Protein AF-A0A554MG22-F1 (afdb_monomer_lite)

pLDD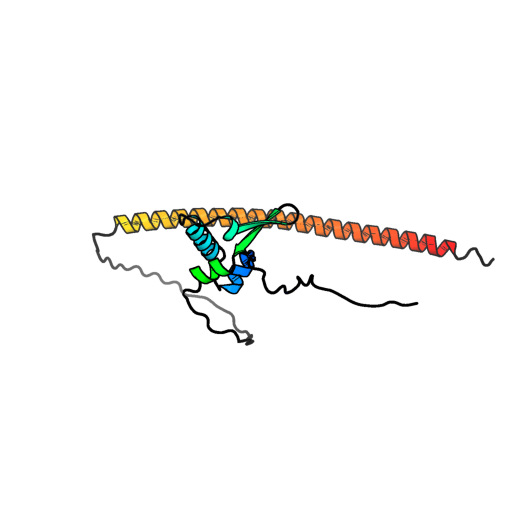T: mean 70.48, std 22.28, range [31.09, 98.06]

Foldseek 3Di:
DDDDDDDDDDPPDDPDPDPQKDFLVVLCVVLVHDSVVLVVLLVVQVPDPPDDNCQAWDWDDDPPGTTIIGGPVSSCVSRVVDDDDDDDDDDDDDDDDDDDDDDDDDDDDDDDDDDDPPPCVVVVVVVVVVVVVVVVVVVVVVVVVVVVVVVVVVVVVVVVVVVVVVVVVVVVVVVVCCVVVVVVPVPPPD

Radius of gyration: 31.67 Å; chains: 1; bounding box: 76×61×87 Å

Sequence (190 aa):
MAAKIAGSNPVAHPKIMGQTFITITEAARLTGQSDAAIMRVIKDCLQQPGVNPEEILRKEPRGNGFLYVVNKEVLLRELGGTKEEQQPAQETKEAPELKQTPSTGRSDSEESSDSKSSGQASSGQALLEAKNEMIAMLQKVVDTQGGQIEDLSGKVDQLIERDRETNILLKTLQDKLFLLSGKGENKKHA

Secondary structure (DSSP, 8-state):
----------------TT--EEEHHHHHHHH---HHHHHHHHHHHHTSTT--HHHHEEEEEETTEEEEEEEHHHHHHHHTTS-----------------------------------TTSHHHHHHHHHHHHHHHHHHHHHHHHHHHHHHHHHHHHHHHHHHHHHHHHHHHHHHHHHHHHHHHHGGGS--

Structure (mmCIF, N/CA/C/O backbone):
data_AF-A0A554MG22-F1
#
_entry.id   AF-A0A554MG22-F1
#
loop_
_atom_site.group_PDB
_atom_site.id
_atom_site.type_symbol
_atom_site.label_atom_id
_atom_site.label_alt_id
_atom_site.label_comp_id
_atom_site.label_asym_id
_atom_site.label_entity_id
_atom_site.label_seq_id
_atom_site.pdbx_PDB_ins_code
_atom_site.Cartn_x
_atom_site.Cartn_y
_atom_site.Cartn_z
_atom_site.occupancy
_atom_site.B_iso_or_equiv
_atom_site.auth_seq_id
_atom_site.auth_comp_id
_atom_site.auth_asym_id
_atom_site.auth_atom_id
_atom_site.pdbx_PDB_model_num
ATOM 1 N N . MET A 1 1 ? 17.783 -22.272 -36.591 1.00 39.28 1 MET A N 1
ATOM 2 C CA . MET A 1 1 ? 16.838 -23.157 -35.881 1.00 39.28 1 MET A CA 1
ATOM 3 C C . MET A 1 1 ? 16.030 -22.298 -34.932 1.00 39.28 1 MET A C 1
ATOM 5 O O . MET A 1 1 ? 16.609 -21.645 -34.076 1.00 39.28 1 MET A O 1
ATOM 9 N N . ALA A 1 2 ? 14.730 -22.199 -35.187 1.00 42.28 2 ALA A N 1
ATOM 10 C CA . ALA A 1 2 ? 13.800 -21.418 -34.388 1.00 42.28 2 ALA A CA 1
ATOM 11 C C . ALA A 1 2 ? 13.424 -22.190 -33.118 1.00 42.28 2 ALA A C 1
ATOM 13 O O . ALA A 1 2 ? 13.103 -23.373 -33.203 1.00 42.28 2 ALA A O 1
ATOM 14 N N . ALA A 1 3 ? 13.393 -21.509 -31.978 1.00 42.94 3 ALA A N 1
ATOM 15 C CA . ALA A 1 3 ? 12.588 -21.928 -30.841 1.00 42.94 3 ALA A CA 1
ATOM 16 C C . ALA A 1 3 ? 11.806 -20.709 -30.355 1.00 42.94 3 ALA A C 1
ATOM 18 O O . ALA A 1 3 ? 12.360 -19.659 -30.037 1.00 42.94 3 ALA A O 1
ATOM 19 N N . LYS A 1 4 ? 10.491 -20.860 -30.423 1.00 42.66 4 LYS A N 1
ATOM 20 C CA . LYS A 1 4 ? 9.459 -19.859 -30.222 1.00 42.66 4 LYS A CA 1
ATOM 21 C C . LYS A 1 4 ? 8.603 -20.356 -29.048 1.00 42.66 4 LYS A C 1
ATOM 23 O O . LYS A 1 4 ? 8.294 -21.540 -28.999 1.00 42.66 4 LYS A O 1
ATOM 28 N N . ILE A 1 5 ? 8.125 -19.394 -28.258 1.00 42.00 5 ILE A N 1
ATOM 29 C CA . ILE A 1 5 ? 6.919 -19.379 -27.403 1.00 42.00 5 ILE A CA 1
ATOM 30 C C . ILE A 1 5 ? 6.954 -20.084 -26.030 1.00 42.00 5 ILE A C 1
ATOM 32 O O . ILE A 1 5 ? 7.231 -21.269 -25.914 1.00 42.00 5 ILE A O 1
ATOM 36 N N . ALA A 1 6 ? 6.429 -19.304 -25.073 1.00 40.59 6 ALA A N 1
ATOM 37 C CA . ALA A 1 6 ? 5.559 -19.675 -23.953 1.00 40.59 6 ALA A CA 1
ATOM 38 C C . ALA A 1 6 ? 6.239 -20.347 -22.758 1.00 40.59 6 ALA A C 1
ATOM 40 O O . ALA A 1 6 ? 7.027 -21.263 -22.887 1.00 40.59 6 ALA A O 1
ATOM 41 N N . GLY A 1 7 ? 5.948 -19.953 -21.532 1.00 34.88 7 GLY A N 1
ATOM 42 C CA . GLY A 1 7 ? 4.924 -19.047 -21.056 1.00 34.88 7 GLY A CA 1
ATOM 43 C C . GLY A 1 7 ? 5.043 -18.972 -19.544 1.00 34.88 7 GLY A C 1
ATOM 44 O O . GLY A 1 7 ? 5.770 -19.747 -18.924 1.00 34.88 7 GLY A O 1
ATOM 45 N N . SER A 1 8 ? 4.334 -17.997 -18.989 1.00 47.31 8 SER A N 1
ATOM 46 C CA . SER A 1 8 ? 3.978 -17.910 -17.579 1.00 47.31 8 SER A CA 1
ATOM 47 C C . SER A 1 8 ? 3.803 -19.300 -16.966 1.00 47.31 8 SER A C 1
ATOM 49 O O . SER A 1 8 ? 2.920 -20.047 -17.387 1.00 47.31 8 SER A O 1
ATOM 51 N N . ASN A 1 9 ? 4.639 -19.638 -15.985 1.00 36.03 9 ASN A N 1
ATOM 52 C CA . ASN A 1 9 ? 4.304 -20.696 -15.054 1.00 36.03 9 ASN A CA 1
ATOM 53 C C . ASN A 1 9 ? 4.164 -20.041 -13.677 1.00 36.03 9 ASN A C 1
ATOM 55 O O . ASN A 1 9 ? 5.150 -19.496 -13.167 1.00 36.03 9 ASN A O 1
ATOM 59 N N . PRO A 1 10 ? 2.955 -20.021 -13.091 1.00 45.69 10 PRO A N 1
ATOM 60 C CA . PRO A 1 10 ? 2.797 -19.632 -11.704 1.00 45.69 10 PRO A CA 1
ATOM 61 C C . PRO A 1 10 ? 3.649 -20.583 -10.868 1.00 45.69 10 PRO A C 1
ATOM 63 O O . PRO A 1 10 ? 3.733 -21.775 -11.169 1.00 45.69 10 PRO A O 1
ATOM 66 N N . VAL A 1 11 ? 4.295 -20.063 -9.826 1.00 46.75 11 VAL A N 1
ATOM 67 C CA . VAL A 1 11 ? 4.946 -20.899 -8.817 1.00 46.75 11 VAL A CA 1
ATOM 68 C C . VAL A 1 11 ? 3.842 -21.718 -8.152 1.00 46.75 11 VAL A C 1
ATOM 70 O O . VAL A 1 11 ? 3.188 -21.284 -7.207 1.00 46.75 11 VAL A O 1
ATOM 73 N N . ALA A 1 12 ? 3.578 -22.886 -8.730 1.00 40.28 12 ALA A N 1
ATOM 74 C CA . ALA A 1 12 ? 2.749 -23.920 -8.167 1.00 40.28 12 ALA A CA 1
ATOM 75 C C . ALA A 1 12 ? 3.479 -24.411 -6.922 1.00 40.28 12 ALA A C 1
ATOM 77 O O . ALA A 1 12 ? 4.455 -25.158 -7.005 1.00 40.28 12 ALA A O 1
ATOM 78 N N . HIS A 1 13 ? 3.030 -23.956 -5.756 1.00 43.69 13 HIS A N 1
ATOM 79 C CA . HIS A 1 13 ? 3.384 -24.634 -4.525 1.00 43.69 13 HIS A CA 1
ATOM 80 C C . HIS A 1 13 ? 2.793 -26.052 -4.587 1.00 43.69 13 HIS A C 1
ATOM 82 O O . HIS A 1 13 ? 1.622 -26.214 -4.949 1.00 43.69 13 HIS A O 1
ATOM 88 N N . PRO A 1 14 ? 3.593 -27.090 -4.298 1.00 40.34 14 PRO A N 1
ATOM 89 C CA . PRO A 1 14 ? 3.124 -28.462 -4.332 1.00 40.34 14 PRO A CA 1
ATOM 90 C C . PRO A 1 14 ? 1.976 -28.629 -3.335 1.00 40.34 14 PRO A C 1
ATOM 92 O O . PRO A 1 14 ? 2.087 -28.274 -2.162 1.00 40.34 14 PRO A O 1
ATOM 95 N N . LYS A 1 15 ? 0.867 -29.190 -3.824 1.00 45.81 15 LYS A N 1
ATOM 96 C CA . LYS A 1 15 ? -0.278 -29.643 -3.033 1.00 45.81 15 LYS A CA 1
ATOM 97 C C . LYS A 1 15 ? 0.167 -30.834 -2.178 1.00 45.81 15 LYS A C 1
ATOM 99 O O . LYS A 1 15 ? -0.048 -31.984 -2.544 1.00 45.81 15 LYS A O 1
ATOM 104 N N . ILE A 1 16 ? 0.842 -30.553 -1.066 1.00 43.72 16 ILE A N 1
ATOM 105 C CA . ILE A 1 16 ? 1.195 -31.545 -0.052 1.00 43.72 16 ILE A CA 1
ATOM 106 C C . ILE A 1 16 ? -0.020 -31.679 0.865 1.00 43.72 16 ILE A C 1
ATOM 108 O O . ILE A 1 16 ? -0.385 -30.752 1.588 1.00 43.72 16 ILE A O 1
ATOM 112 N N . MET A 1 17 ? -0.668 -32.838 0.796 1.00 45.66 17 MET A N 1
ATOM 113 C CA . MET A 1 17 ? -1.588 -33.321 1.823 1.00 45.66 17 MET A CA 1
AT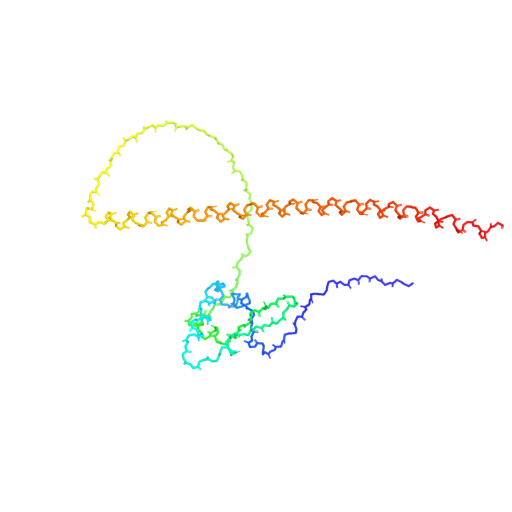OM 114 C C . MET A 1 17 ? -0.851 -33.272 3.172 1.00 45.66 17 MET A C 1
ATOM 116 O O . MET A 1 17 ? 0.020 -34.103 3.410 1.00 45.66 17 MET A O 1
ATOM 120 N N . GLY A 1 18 ? -1.134 -32.263 4.004 1.00 47.66 18 GLY A N 1
ATOM 121 C CA . GLY A 1 18 ? -0.525 -32.117 5.333 1.00 47.66 18 GLY A CA 1
ATOM 122 C C . GLY A 1 18 ? 0.136 -30.774 5.656 1.00 47.66 18 GLY A C 1
ATOM 123 O O . GLY A 1 18 ? 0.907 -30.721 6.608 1.00 47.66 18 GLY A O 1
ATOM 124 N N . GLN A 1 19 ? -0.127 -29.677 4.931 1.00 55.62 19 GLN A N 1
ATOM 125 C CA . GLN A 1 19 ? 0.231 -28.354 5.466 1.00 55.62 19 GLN A CA 1
ATOM 126 C C . GLN A 1 19 ? -0.702 -27.999 6.632 1.00 55.62 19 GLN A C 1
ATOM 128 O O . GLN A 1 19 ? -1.747 -27.374 6.463 1.00 55.62 19 GLN A O 1
ATOM 133 N N . THR A 1 20 ? -0.320 -28.459 7.824 1.00 70.69 20 THR A N 1
ATOM 134 C CA . THR A 1 20 ? -0.959 -28.141 9.104 1.00 70.69 20 THR A CA 1
ATOM 135 C C . THR A 1 20 ? -0.895 -26.642 9.392 1.00 70.69 20 THR A C 1
ATOM 137 O O . THR A 1 20 ? -1.765 -26.131 10.082 1.00 70.69 20 THR A O 1
ATOM 140 N N . PHE A 1 21 ? 0.070 -25.915 8.817 1.00 78.75 21 PHE A N 1
ATOM 141 C CA . PHE A 1 21 ? 0.227 -24.471 8.979 1.00 78.75 21 PHE A CA 1
ATOM 142 C C . PHE A 1 21 ? -0.133 -23.711 7.699 1.00 78.75 21 PHE A C 1
ATOM 144 O O . PHE A 1 21 ? 0.340 -24.046 6.617 1.00 78.75 21 PHE A O 1
ATOM 151 N N . ILE A 1 22 ? -0.955 -22.675 7.848 1.00 84.12 22 ILE A N 1
ATOM 152 C CA . ILE A 1 22 ? -1.455 -21.790 6.790 1.00 84.12 22 ILE A CA 1
ATOM 153 C C . ILE A 1 22 ? -1.165 -20.335 7.152 1.00 84.12 22 ILE A C 1
ATOM 155 O O . ILE A 1 22 ? -1.089 -19.982 8.325 1.00 84.12 22 ILE A O 1
ATOM 159 N N . THR A 1 23 ? -1.011 -19.454 6.172 1.00 86.19 23 THR A N 1
ATOM 160 C CA . THR A 1 23 ? -0.832 -18.019 6.459 1.00 86.19 23 THR A CA 1
ATOM 161 C C . THR A 1 23 ? -2.102 -17.405 7.058 1.00 86.19 23 THR A C 1
ATOM 163 O O . THR A 1 23 ? -3.200 -17.919 6.848 1.00 86.19 23 THR A O 1
ATOM 166 N N . ILE A 1 24 ? -1.991 -16.267 7.757 1.00 83.62 24 ILE A N 1
ATOM 167 C CA . ILE A 1 24 ? -3.173 -15.544 8.281 1.00 83.62 24 ILE A CA 1
ATOM 168 C C . ILE A 1 24 ? -4.161 -15.211 7.149 1.00 83.62 24 ILE A C 1
ATOM 170 O O . ILE A 1 24 ? -5.366 -15.383 7.301 1.00 83.62 24 ILE A O 1
ATOM 174 N N . THR A 1 25 ? -3.655 -14.811 5.982 1.00 80.62 25 THR A N 1
ATOM 175 C CA . THR A 1 25 ? -4.486 -14.501 4.811 1.00 80.62 25 THR A CA 1
ATOM 176 C C . THR A 1 25 ? -5.192 -15.740 4.252 1.00 80.62 25 THR A C 1
ATOM 178 O O . THR A 1 25 ? -6.341 -15.667 3.818 1.00 80.62 25 THR A O 1
ATOM 181 N N . GLU A 1 26 ? -4.536 -16.900 4.259 1.00 81.75 26 GLU A N 1
ATOM 182 C CA . GLU A 1 26 ? -5.179 -18.164 3.882 1.00 81.75 26 GLU A CA 1
ATOM 183 C C . GLU A 1 26 ? -6.201 -18.608 4.930 1.00 81.75 26 GLU A C 1
ATOM 185 O O . GLU A 1 26 ? -7.275 -19.075 4.562 1.00 81.75 26 GLU A O 1
ATOM 190 N N . ALA A 1 27 ? -5.924 -18.397 6.217 1.00 82.44 27 ALA A N 1
ATOM 191 C CA . ALA A 1 27 ? -6.881 -18.626 7.294 1.00 82.44 27 ALA A CA 1
ATOM 192 C C . ALA A 1 27 ? -8.136 -17.757 7.137 1.00 82.44 27 ALA A C 1
ATOM 194 O O . ALA A 1 27 ? -9.244 -18.265 7.305 1.00 82.44 27 ALA A O 1
ATOM 195 N N . ALA A 1 28 ? -7.987 -16.490 6.744 1.00 82.69 28 ALA A N 1
ATOM 196 C CA . ALA A 1 28 ? -9.102 -15.579 6.471 1.00 82.69 28 ALA A CA 1
ATOM 197 C C . ALA A 1 28 ? -9.981 -16.095 5.336 1.00 82.69 28 ALA A C 1
ATOM 199 O O . ALA A 1 28 ? -11.201 -16.175 5.466 1.00 82.69 28 ALA A O 1
ATOM 200 N N . ARG A 1 29 ? -9.356 -16.562 4.252 1.00 82.62 29 ARG A N 1
ATOM 201 C CA . ARG A 1 29 ? -10.077 -17.172 3.127 1.00 82.62 29 ARG A CA 1
ATOM 202 C C . ARG A 1 29 ? -10.766 -18.482 3.498 1.00 82.62 29 ARG A C 1
ATOM 204 O O . ARG A 1 29 ? -11.840 -18.754 2.979 1.00 82.62 29 ARG A O 1
ATOM 211 N N . LEU A 1 30 ? -10.155 -19.293 4.361 1.00 81.75 30 LEU A N 1
ATOM 212 C CA . LEU A 1 30 ? -10.699 -20.593 4.762 1.00 81.75 30 LEU A CA 1
ATOM 213 C C . LEU A 1 30 ? -11.842 -20.480 5.771 1.00 81.75 30 LEU A C 1
ATOM 215 O O . LEU A 1 30 ? -12.754 -21.296 5.741 1.00 81.75 30 LEU A O 1
ATOM 219 N N . THR A 1 31 ? -11.786 -19.494 6.661 1.00 79.44 31 THR A N 1
ATOM 220 C CA . THR A 1 31 ? -12.770 -19.318 7.742 1.00 79.44 31 THR A CA 1
ATOM 221 C C . THR A 1 31 ? -13.835 -18.272 7.414 1.00 79.44 31 THR A C 1
ATOM 223 O O . THR A 1 31 ? -14.818 -18.156 8.139 1.00 79.44 31 THR A O 1
ATOM 226 N N . GLY A 1 32 ? -13.643 -17.481 6.351 1.00 80.81 32 GLY A N 1
ATOM 227 C CA . GLY A 1 32 ? -14.499 -16.337 6.021 1.00 80.81 32 GLY A CA 1
ATOM 228 C C . GLY A 1 32 ? -14.408 -15.190 7.035 1.00 80.81 32 GLY A C 1
ATOM 229 O O . GLY A 1 32 ? -15.210 -14.261 6.987 1.00 80.81 32 GLY A O 1
ATOM 230 N N . GLN A 1 33 ? -13.455 -15.256 7.966 1.00 83.94 33 GLN A N 1
ATOM 231 C CA . GLN A 1 33 ? -13.257 -14.268 9.020 1.00 83.94 33 GLN A CA 1
ATOM 232 C C . GLN A 1 33 ? -12.235 -13.214 8.600 1.00 83.94 33 GLN A C 1
ATOM 234 O O . GLN A 1 33 ? -11.366 -13.457 7.765 1.00 83.94 33 GLN A O 1
ATOM 239 N N . SER A 1 34 ? -12.320 -12.032 9.212 1.00 84.12 34 SER A N 1
ATOM 240 C CA . SER A 1 34 ? -11.310 -10.993 9.014 1.00 84.12 34 SER A CA 1
ATOM 241 C C . SER A 1 34 ? -9.982 -11.378 9.671 1.00 84.12 34 SER A C 1
ATOM 243 O O . SER A 1 34 ? -9.951 -12.061 10.698 1.00 84.12 34 SER A O 1
ATOM 245 N N . ASP A 1 35 ? -8.875 -10.863 9.134 1.00 83.50 35 ASP A N 1
ATOM 246 C CA . ASP A 1 35 ? -7.532 -11.051 9.699 1.00 83.50 35 ASP A CA 1
ATOM 247 C C . ASP A 1 35 ? -7.478 -10.669 11.191 1.00 83.50 35 ASP A C 1
ATOM 249 O O . ASP A 1 35 ? -6.821 -11.332 11.992 1.00 83.50 35 ASP A O 1
ATOM 253 N N . ALA A 1 36 ? -8.222 -9.632 11.592 1.00 83.69 36 ALA A N 1
ATOM 254 C CA . ALA A 1 36 ? -8.327 -9.198 12.983 1.00 83.69 36 ALA A CA 1
ATOM 255 C C . ALA A 1 36 ? -9.041 -10.226 13.876 1.00 83.69 36 ALA A C 1
ATOM 257 O O . ALA A 1 36 ? -8.606 -10.457 15.006 1.00 83.69 36 ALA A O 1
ATOM 258 N N . ALA A 1 37 ? -10.112 -10.856 13.381 1.00 82.75 37 ALA A N 1
ATOM 259 C CA . ALA A 1 37 ? -10.830 -11.904 14.104 1.00 82.75 37 ALA A CA 1
ATOM 260 C C . ALA A 1 37 ? -9.956 -13.152 14.284 1.00 82.75 37 ALA A C 1
ATOM 262 O O . ALA A 1 37 ? -9.884 -13.700 15.381 1.00 82.75 37 ALA A O 1
ATOM 263 N N . ILE A 1 38 ? -9.200 -13.534 13.254 1.00 84.44 38 ILE A N 1
ATOM 264 C CA . ILE A 1 38 ? -8.236 -14.639 13.339 1.00 84.44 38 ILE A CA 1
ATOM 265 C C . ILE A 1 38 ? -7.124 -14.319 14.334 1.00 84.44 38 ILE A C 1
ATOM 267 O O . ILE A 1 38 ? -6.807 -15.137 15.193 1.00 84.44 38 ILE A O 1
ATOM 271 N N . MET A 1 39 ? -6.565 -13.109 14.282 1.00 83.81 39 MET A N 1
ATOM 272 C CA . MET A 1 39 ? -5.544 -12.666 15.234 1.00 83.81 39 MET A CA 1
ATOM 273 C C . MET A 1 39 ? -6.052 -12.633 16.675 1.00 83.81 39 MET A C 1
ATOM 275 O O . MET A 1 39 ? -5.276 -12.879 17.598 1.00 83.81 39 MET A O 1
ATOM 279 N N . ARG A 1 40 ? -7.337 -12.330 16.882 1.00 84.19 40 ARG A N 1
ATOM 280 C CA . ARG A 1 40 ? -7.972 -12.396 18.199 1.00 84.19 40 ARG A CA 1
ATOM 281 C C . ARG A 1 40 ? -8.040 -13.834 18.700 1.00 84.19 40 ARG A C 1
ATOM 283 O O . ARG A 1 40 ? -7.544 -14.090 19.787 1.00 84.19 40 ARG A O 1
ATOM 290 N N . VAL A 1 41 ? -8.531 -14.761 17.880 1.00 83.50 41 VAL A N 1
ATOM 291 C CA . VAL A 1 41 ? -8.578 -16.188 18.233 1.00 83.50 41 VAL A CA 1
ATOM 292 C C . VAL A 1 41 ? -7.184 -16.725 18.543 1.00 83.50 41 VAL A C 1
ATOM 294 O O . VAL A 1 41 ? -6.988 -17.350 19.574 1.00 83.50 41 VAL A O 1
ATOM 297 N N . ILE A 1 42 ? -6.181 -16.399 17.726 1.00 83.81 42 ILE A N 1
ATOM 298 C CA . ILE A 1 42 ? -4.792 -16.808 17.980 1.00 83.81 42 ILE A CA 1
ATOM 299 C C . ILE A 1 42 ? -4.295 -16.274 19.328 1.00 83.81 42 ILE A C 1
ATOM 301 O O . ILE A 1 42 ? -3.662 -17.009 20.082 1.00 83.81 42 ILE A O 1
ATOM 305 N N . LYS A 1 43 ? -4.573 -15.005 19.653 1.00 84.25 43 LYS A N 1
ATOM 306 C CA . LYS A 1 43 ? -4.202 -14.421 20.950 1.00 84.25 43 LYS A CA 1
ATOM 307 C C . LYS A 1 43 ? -4.913 -15.108 22.111 1.00 84.25 43 LYS A C 1
ATOM 309 O O . LYS A 1 43 ? -4.266 -15.349 23.125 1.00 84.25 43 LYS A O 1
ATOM 314 N N . ASP A 1 44 ? -6.192 -15.425 21.953 1.00 82.81 44 ASP A N 1
ATOM 315 C CA . ASP A 1 44 ? -6.991 -16.094 22.977 1.00 82.81 44 ASP A CA 1
ATOM 316 C C . ASP A 1 44 ? -6.469 -17.525 23.212 1.00 82.81 44 ASP A C 1
ATOM 318 O O . ASP A 1 44 ? -6.282 -17.926 24.359 1.00 82.81 44 ASP A O 1
ATOM 322 N N . CYS A 1 45 ? -6.096 -18.258 22.154 1.00 78.81 45 CYS A N 1
ATOM 323 C CA . CYS A 1 45 ? -5.458 -19.577 22.256 1.00 78.81 45 CYS A CA 1
ATOM 324 C C . CYS A 1 45 ? -4.090 -19.528 22.947 1.00 78.81 45 CYS A C 1
ATOM 326 O O . CYS A 1 45 ? -3.769 -20.406 23.742 1.00 78.81 45 CYS A O 1
ATOM 328 N N . LEU A 1 46 ? -3.282 -18.500 22.672 1.00 80.25 46 LEU A N 1
ATOM 329 C CA . LEU A 1 46 ? -1.969 -18.320 23.303 1.00 80.25 46 LEU A CA 1
ATOM 330 C C . LEU A 1 46 ? -2.057 -17.972 24.797 1.00 80.25 46 LEU A C 1
ATOM 332 O O . LEU A 1 46 ? -1.075 -18.133 25.517 1.00 80.25 46 LEU A O 1
ATOM 336 N N . GLN A 1 47 ? -3.204 -17.473 25.264 1.00 79.94 47 GLN A N 1
ATOM 337 C CA . GLN A 1 47 ? -3.441 -17.159 26.675 1.00 79.94 47 GLN A CA 1
ATOM 338 C C . GLN A 1 47 ? -3.955 -18.362 27.478 1.00 79.94 47 GLN A C 1
ATOM 340 O O . GLN A 1 47 ? -4.011 -18.288 28.707 1.00 79.94 47 GLN A O 1
ATOM 345 N N . GLN A 1 48 ? -4.316 -19.470 26.821 1.00 75.81 48 GLN A N 1
ATOM 346 C CA . GLN A 1 48 ? -4.782 -20.669 27.512 1.00 75.81 48 GLN A CA 1
ATOM 347 C C . GLN A 1 48 ? -3.608 -21.397 28.198 1.00 75.81 48 GLN A C 1
ATOM 349 O O . GLN A 1 48 ? -2.599 -21.703 27.554 1.00 75.81 48 GLN A O 1
ATOM 354 N N . PRO A 1 49 ? -3.709 -21.704 29.506 1.00 57.62 49 PRO A N 1
ATOM 355 C CA . PRO A 1 49 ? -2.651 -22.402 30.225 1.00 57.62 49 PRO A CA 1
ATOM 356 C C . PRO A 1 49 ? -2.522 -23.843 29.714 1.00 57.62 49 PRO A C 1
ATOM 358 O O . PRO A 1 49 ? -3.460 -24.629 29.810 1.00 57.62 49 PRO A O 1
ATOM 361 N N . GLY A 1 50 ? -1.342 -24.188 29.190 1.00 64.38 50 GLY A N 1
ATOM 362 C CA . GLY A 1 50 ? -1.018 -25.535 28.704 1.00 64.38 50 GLY A CA 1
ATOM 363 C C . GLY A 1 50 ? -0.908 -25.680 27.185 1.00 64.38 50 GLY A C 1
ATOM 364 O O . GLY A 1 50 ? -0.665 -26.792 26.724 1.00 64.38 50 GLY A O 1
ATOM 365 N N . VAL A 1 51 ? -1.049 -24.596 26.411 1.00 68.50 51 VAL A N 1
ATOM 366 C CA . VAL A 1 51 ? -0.881 -24.642 24.951 1.00 68.50 51 VAL A CA 1
ATOM 367 C C . VAL A 1 51 ? 0.497 -24.125 24.539 1.00 68.50 51 VAL A C 1
ATOM 369 O O . VAL A 1 51 ? 0.900 -23.022 24.912 1.00 68.50 51 VAL A O 1
ATOM 372 N N . ASN A 1 52 ? 1.231 -24.920 23.757 1.00 72.19 52 ASN A N 1
ATOM 373 C CA . ASN A 1 52 ? 2.540 -24.523 23.250 1.00 72.19 52 ASN A CA 1
ATOM 374 C C . ASN A 1 52 ? 2.378 -23.485 22.125 1.00 72.19 52 ASN A C 1
ATOM 376 O O . ASN A 1 52 ? 1.688 -23.747 21.136 1.00 72.19 52 ASN A O 1
ATOM 380 N N . PRO A 1 53 ? 3.046 -22.321 22.208 1.00 68.81 53 PRO A N 1
ATOM 381 C CA . PRO A 1 53 ? 2.897 -21.258 21.217 1.00 68.81 53 PRO A CA 1
ATOM 382 C C . PRO A 1 53 ? 3.365 -21.681 19.818 1.00 68.81 53 PRO A C 1
ATOM 384 O O . PRO A 1 53 ? 2.810 -21.221 18.823 1.00 68.81 53 PRO A O 1
ATOM 387 N N . GLU A 1 54 ? 4.338 -22.591 19.738 1.00 67.25 54 GLU A N 1
ATOM 388 C CA . GLU A 1 54 ? 4.895 -23.110 18.481 1.00 67.25 54 GLU A CA 1
ATOM 389 C C . GLU A 1 54 ? 3.948 -24.072 17.746 1.00 67.25 54 GLU A C 1
ATOM 391 O O . GLU A 1 54 ? 4.067 -24.246 16.534 1.00 67.25 54 GLU A O 1
ATOM 396 N N . GLU A 1 55 ? 2.981 -24.663 18.455 1.00 68.56 55 GLU A N 1
ATOM 397 C CA . GLU A 1 55 ? 1.955 -25.531 17.866 1.00 68.56 55 GLU A CA 1
ATOM 398 C C . GLU A 1 55 ? 0.810 -24.728 17.238 1.00 68.56 55 GLU A C 1
ATOM 400 O O . GLU A 1 55 ? 0.116 -25.239 16.357 1.00 68.56 55 GLU A O 1
ATOM 405 N N . ILE A 1 56 ? 0.629 -23.470 17.663 1.00 72.12 56 ILE A N 1
ATOM 406 C CA . ILE A 1 56 ? -0.410 -22.563 17.160 1.00 72.12 56 ILE A CA 1
ATOM 407 C C . ILE A 1 56 ? 0.152 -21.626 16.094 1.00 72.12 56 ILE A C 1
ATOM 409 O O . ILE A 1 56 ? -0.467 -21.457 15.045 1.00 72.12 56 ILE A O 1
ATOM 413 N N . LEU A 1 57 ? 1.294 -20.988 16.361 1.00 79.38 57 LEU A N 1
ATOM 414 C CA . LEU A 1 57 ? 1.820 -19.881 15.570 1.00 79.38 57 LEU A CA 1
ATOM 415 C C . LEU A 1 57 ? 3.321 -20.050 15.337 1.00 79.38 57 LEU A C 1
ATOM 417 O O . LEU A 1 57 ? 4.127 -20.004 16.264 1.00 79.38 57 LEU A O 1
ATOM 421 N N . ARG A 1 58 ? 3.712 -20.140 14.068 1.00 81.44 58 ARG A N 1
ATOM 422 C CA . ARG A 1 58 ? 5.110 -20.205 13.653 1.00 81.44 58 ARG A CA 1
ATOM 423 C C . ARG A 1 58 ? 5.489 -18.960 12.858 1.00 81.44 58 ARG A C 1
ATOM 425 O O . ARG A 1 58 ? 4.720 -18.444 12.049 1.00 81.44 58 ARG A O 1
ATOM 432 N N . LYS A 1 59 ? 6.701 -18.466 13.107 1.00 81.12 59 LYS A N 1
ATOM 433 C CA . LYS A 1 59 ? 7.324 -17.393 12.326 1.00 81.12 59 LYS A CA 1
ATOM 434 C C . LYS A 1 59 ? 8.218 -18.029 11.270 1.00 81.12 59 LYS A C 1
ATOM 436 O O . LYS A 1 59 ? 9.214 -18.660 11.615 1.00 81.12 59 LYS A O 1
ATOM 441 N N . GLU A 1 60 ? 7.871 -17.866 10.003 1.00 77.25 60 GLU A N 1
ATOM 442 C CA . GLU A 1 60 ? 8.687 -18.339 8.887 1.00 77.25 60 GLU A CA 1
ATOM 443 C C . GLU A 1 60 ? 9.462 -17.178 8.254 1.00 77.25 60 GLU A C 1
ATOM 445 O O . GLU A 1 60 ? 8.868 -16.143 7.946 1.00 77.25 60 GLU A O 1
ATOM 450 N N . PRO A 1 61 ? 10.786 -17.300 8.052 1.00 72.25 61 PRO A N 1
ATOM 451 C CA . PRO A 1 61 ? 11.550 -16.285 7.341 1.00 72.25 61 PRO A CA 1
ATOM 452 C C . PRO A 1 61 ? 11.185 -16.308 5.850 1.00 72.25 61 PRO A C 1
ATOM 454 O O . PRO A 1 61 ? 11.248 -17.348 5.195 1.00 72.25 61 PRO A O 1
ATOM 457 N N . ARG A 1 62 ? 10.833 -15.149 5.290 1.00 74.94 62 ARG A N 1
ATOM 458 C CA . ARG A 1 62 ? 10.563 -14.972 3.858 1.00 74.94 62 ARG A CA 1
ATOM 459 C C . ARG A 1 62 ? 11.303 -13.735 3.357 1.00 74.94 62 ARG A C 1
ATOM 461 O O . ARG A 1 62 ? 10.859 -12.605 3.555 1.00 74.94 62 ARG A O 1
ATOM 468 N N . GLY A 1 63 ? 12.441 -13.950 2.696 1.00 73.81 63 GLY A N 1
ATOM 469 C CA . GLY A 1 63 ? 13.303 -12.863 2.218 1.00 73.81 63 GLY A CA 1
ATOM 470 C C . GLY A 1 63 ? 13.822 -11.997 3.373 1.00 73.81 63 GLY A C 1
ATOM 471 O O . GLY A 1 63 ? 14.366 -12.529 4.333 1.00 73.81 63 GLY A O 1
ATOM 472 N N . ASN A 1 64 ? 13.614 -10.678 3.294 1.00 72.25 64 ASN A N 1
ATOM 473 C CA . ASN A 1 64 ? 13.998 -9.709 4.336 1.00 72.25 64 ASN A CA 1
ATOM 474 C C . ASN A 1 64 ? 12.987 -9.589 5.500 1.00 72.25 64 ASN A C 1
ATOM 476 O O . ASN A 1 64 ? 13.122 -8.688 6.326 1.00 72.25 64 ASN A O 1
ATOM 480 N N . GLY A 1 65 ? 11.961 -10.443 5.568 1.00 72.19 65 GLY A N 1
ATOM 481 C CA . GLY A 1 65 ? 10.908 -10.360 6.583 1.00 72.19 65 GLY A CA 1
ATOM 482 C C . GLY A 1 65 ? 10.509 -11.709 7.174 1.00 72.19 65 GLY A C 1
ATOM 483 O O . GLY A 1 65 ? 11.049 -12.758 6.822 1.00 72.19 65 GLY A O 1
ATOM 484 N N . PHE A 1 66 ? 9.523 -11.671 8.069 1.00 77.81 66 PHE A N 1
ATOM 485 C CA . PHE A 1 66 ? 8.905 -12.854 8.664 1.00 77.81 66 PHE A CA 1
ATOM 486 C C . PHE A 1 66 ? 7.433 -12.925 8.265 1.00 77.81 66 PHE A C 1
ATOM 488 O O . PHE A 1 66 ? 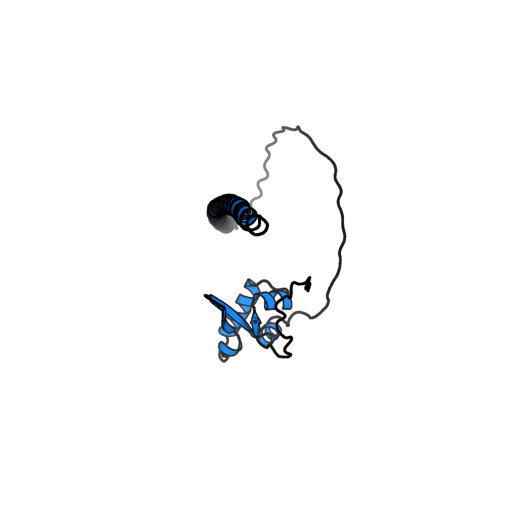6.745 -11.905 8.219 1.00 77.81 66 PHE A O 1
ATOM 495 N N . LEU A 1 67 ? 6.951 -14.134 8.009 1.00 78.94 67 LEU A N 1
ATOM 496 C CA . LEU A 1 67 ? 5.554 -14.447 7.775 1.00 78.94 67 LEU A CA 1
ATOM 497 C C . LEU A 1 67 ? 5.020 -15.248 8.959 1.00 78.94 67 LEU A C 1
ATOM 499 O O . LEU A 1 67 ? 5.670 -16.174 9.442 1.00 78.94 67 LEU A O 1
ATOM 503 N N . TYR A 1 68 ? 3.833 -14.884 9.425 1.00 81.94 68 TYR A N 1
ATOM 504 C CA . TYR A 1 68 ? 3.138 -15.626 10.466 1.00 81.94 68 TYR A CA 1
ATOM 505 C C . TYR A 1 68 ? 2.293 -16.720 9.819 1.00 81.94 68 TYR A C 1
ATOM 507 O O . TYR A 1 68 ? 1.400 -16.427 9.016 1.00 81.94 68 TYR A O 1
ATOM 515 N N . VAL A 1 69 ? 2.585 -17.968 10.171 1.00 83.50 69 VAL A N 1
ATOM 516 C CA . VAL A 1 69 ? 1.809 -19.141 9.767 1.00 83.50 69 VAL A CA 1
ATOM 517 C C . VAL A 1 69 ? 1.161 -19.760 11.000 1.00 83.50 69 VAL A C 1
ATOM 519 O O . VAL A 1 69 ? 1.746 -19.790 12.081 1.00 83.50 69 VAL A O 1
ATOM 522 N N . VAL A 1 70 ? -0.074 -20.207 10.849 1.00 84.94 70 VAL A N 1
ATOM 523 C CA . VAL A 1 70 ? -0.976 -20.589 11.930 1.00 84.94 70 VAL A CA 1
ATOM 524 C C . VAL A 1 70 ? -1.479 -21.995 11.681 1.00 84.94 70 VAL A C 1
ATOM 526 O O . VAL A 1 70 ? -1.769 -22.356 10.541 1.00 84.94 70 VAL A O 1
ATOM 529 N N . ASN A 1 71 ? -1.608 -22.785 12.738 1.00 83.88 71 ASN A N 1
ATOM 530 C CA . ASN A 1 71 ? -2.133 -24.131 12.629 1.00 83.88 71 ASN A CA 1
ATOM 531 C C . ASN A 1 71 ? -3.622 -24.123 12.244 1.00 83.88 71 ASN A C 1
ATOM 533 O O . ASN A 1 71 ? -4.483 -23.622 12.973 1.00 83.88 71 ASN A O 1
ATOM 537 N N . LYS A 1 72 ? -3.918 -24.713 11.087 1.00 80.12 72 LYS A N 1
ATOM 538 C CA . LYS A 1 72 ? -5.251 -24.842 10.507 1.00 80.12 72 LYS A CA 1
ATOM 539 C C . LYS A 1 72 ? -6.209 -25.598 11.428 1.00 80.12 72 LYS A C 1
ATOM 541 O O . LYS A 1 72 ? -7.376 -25.233 11.498 1.00 80.12 72 LYS A O 1
ATOM 546 N N . GLU A 1 73 ? -5.749 -26.633 12.124 1.00 76.88 73 GLU A N 1
ATOM 547 C CA . GLU A 1 73 ? -6.611 -27.468 12.971 1.00 76.88 73 GLU A CA 1
ATOM 548 C C . GLU A 1 73 ? -7.069 -26.725 14.224 1.00 76.88 73 GLU A C 1
ATOM 550 O O . GLU A 1 73 ? -8.230 -26.832 14.614 1.00 76.88 73 GLU A O 1
ATOM 555 N N . VAL A 1 74 ? -6.178 -25.930 14.821 1.00 76.75 74 VAL A N 1
ATOM 556 C CA . VAL A 1 74 ? -6.503 -25.084 15.978 1.00 76.75 74 VAL A CA 1
ATOM 557 C C . VAL A 1 74 ? -7.496 -24.003 15.565 1.00 76.75 74 VAL A C 1
ATOM 559 O O . VAL A 1 74 ? -8.523 -23.829 16.213 1.00 76.75 74 VAL A O 1
ATOM 562 N N . LEU A 1 75 ? -7.246 -23.337 14.434 1.00 78.25 75 LEU A N 1
ATOM 563 C CA . LEU A 1 75 ? -8.161 -22.325 13.912 1.00 78.25 75 LEU A CA 1
ATOM 564 C C . LEU A 1 75 ? -9.541 -22.900 13.605 1.00 78.25 75 LEU A C 1
ATOM 566 O O . LEU A 1 75 ? -10.537 -22.308 13.995 1.00 78.25 75 LEU A O 1
ATOM 570 N N . LEU A 1 76 ? -9.618 -24.053 12.939 1.00 75.56 76 LEU A N 1
ATOM 571 C CA . LEU A 1 76 ? -10.897 -24.693 12.634 1.00 75.56 76 LEU A CA 1
ATOM 572 C C . LEU A 1 76 ? -11.596 -25.237 13.882 1.00 75.56 76 LEU A C 1
ATOM 574 O O . LEU A 1 76 ? -12.816 -25.278 13.901 1.00 75.56 76 LEU A O 1
ATOM 578 N N . ARG A 1 77 ? -10.877 -25.623 14.938 1.00 77.25 77 ARG A N 1
ATOM 579 C CA . ARG A 1 77 ? -11.499 -26.029 16.206 1.00 77.25 77 ARG A CA 1
ATOM 580 C C . ARG A 1 77 ? -12.159 -24.851 16.921 1.00 77.25 77 ARG A C 1
ATOM 582 O O . ARG A 1 77 ? -13.270 -24.988 17.418 1.00 77.25 77 ARG A O 1
ATOM 589 N N . GLU A 1 78 ? -11.483 -23.710 16.946 1.00 73.50 78 GLU A N 1
ATOM 590 C CA . GLU A 1 78 ? -11.927 -22.519 17.678 1.00 73.50 78 GLU A CA 1
ATOM 591 C C . GLU A 1 78 ? -12.938 -21.681 16.877 1.00 73.50 78 GLU A C 1
ATOM 593 O O . GLU A 1 78 ? -13.856 -21.096 17.444 1.00 73.50 78 GLU A O 1
ATOM 598 N N . LEU A 1 79 ? -12.816 -21.653 15.544 1.00 67.44 79 LEU A N 1
ATOM 599 C CA . LEU A 1 79 ? -13.721 -20.923 14.640 1.00 67.44 79 LEU A CA 1
ATOM 600 C C . LEU A 1 79 ? -14.812 -21.811 14.021 1.00 67.44 79 LEU A C 1
ATOM 602 O O . LEU A 1 79 ? -15.876 -21.317 13.652 1.00 67.44 79 LEU A O 1
ATOM 606 N N . GLY A 1 80 ? -14.583 -23.121 13.909 1.00 55.62 80 GLY A N 1
ATOM 607 C CA . GLY A 1 80 ? -15.516 -24.093 13.319 1.00 55.62 80 GLY A CA 1
ATOM 608 C C . GLY A 1 80 ? -16.666 -24.511 14.235 1.00 55.62 80 GLY A C 1
ATOM 609 O O . GLY A 1 80 ? -17.475 -25.351 13.849 1.00 55.62 80 GLY A O 1
ATOM 610 N N . GLY A 1 81 ? -16.822 -23.870 15.399 1.00 48.72 81 GLY A N 1
ATOM 611 C CA . GLY A 1 81 ? -18.085 -23.876 16.148 1.00 48.72 81 GLY A CA 1
ATOM 612 C C . GLY A 1 81 ? -19.261 -23.260 15.372 1.00 48.72 81 GLY A C 1
ATOM 613 O O . GLY A 1 81 ? -20.412 -23.388 15.787 1.00 48.72 81 GLY A O 1
ATOM 614 N N . THR A 1 82 ? -19.006 -22.636 14.219 1.00 43.06 82 THR A N 1
ATOM 615 C CA . THR A 1 82 ? -20.035 -22.141 13.302 1.00 43.06 82 THR A CA 1
ATOM 616 C C . THR A 1 82 ? -19.797 -22.628 11.874 1.00 43.06 82 THR A C 1
ATOM 618 O O . THR A 1 82 ? -19.141 -21.966 11.080 1.00 43.06 82 THR A O 1
ATOM 621 N N . LYS A 1 83 ? -20.413 -23.780 11.588 1.00 42.91 83 LYS A N 1
ATOM 622 C CA . LYS A 1 83 ? -20.998 -24.210 10.306 1.00 42.91 83 LYS A CA 1
ATOM 623 C C . LYS A 1 83 ? -20.080 -24.222 9.079 1.00 42.91 83 LYS A C 1
ATOM 625 O O . LYS A 1 83 ? -19.919 -23.235 8.368 1.00 42.91 83 LYS A O 1
ATOM 630 N N . GLU A 1 84 ? -19.652 -25.434 8.739 1.00 45.50 84 GLU A N 1
ATOM 631 C CA . GLU A 1 84 ? -19.662 -25.878 7.348 1.00 45.50 84 GLU A CA 1
ATOM 632 C C . GLU A 1 84 ? -21.080 -25.695 6.776 1.00 45.50 84 GLU A C 1
ATOM 634 O O . GLU A 1 84 ? -22.024 -26.258 7.318 1.00 45.50 84 GLU A O 1
ATOM 639 N N . GLU A 1 85 ? -21.238 -24.878 5.732 1.00 43.62 85 GLU A N 1
ATOM 640 C CA . GLU A 1 85 ? -21.986 -25.233 4.518 1.00 43.62 85 GLU A CA 1
ATOM 641 C C . GLU A 1 85 ? -21.918 -24.117 3.453 1.00 43.62 85 GLU A C 1
ATOM 643 O O . GLU A 1 85 ? -22.383 -23.000 3.650 1.00 43.62 85 GLU A O 1
ATOM 648 N N . GLN A 1 86 ? -21.396 -24.528 2.292 1.00 36.69 86 GLN A N 1
ATOM 649 C CA . GLN A 1 86 ? -21.808 -24.152 0.932 1.00 36.69 86 GLN A CA 1
ATOM 650 C C . GLN A 1 86 ? -21.209 -22.893 0.252 1.00 36.69 86 GLN A C 1
ATOM 652 O O . GLN A 1 86 ? -21.454 -21.739 0.584 1.00 36.69 86 GLN A O 1
ATOM 657 N N . GLN A 1 87 ? -20.434 -23.204 -0.797 1.00 37.56 87 GLN A N 1
ATOM 658 C CA . GLN A 1 87 ? -20.065 -22.394 -1.971 1.00 37.56 87 GLN A CA 1
ATOM 659 C C . GLN A 1 87 ? -21.307 -22.102 -2.877 1.00 37.56 87 GLN A C 1
ATOM 661 O O . GLN A 1 87 ? -22.404 -22.526 -2.528 1.00 37.56 87 GLN A O 1
ATOM 666 N N . PRO A 1 88 ? -21.154 -21.669 -4.153 1.00 56.62 88 PRO A N 1
ATOM 667 C CA . PRO A 1 88 ? -20.862 -20.339 -4.709 1.00 56.62 88 PRO A CA 1
ATOM 668 C C . PRO A 1 88 ? -21.996 -19.868 -5.682 1.00 56.62 88 PRO A C 1
ATOM 670 O O . PRO A 1 88 ? -23.030 -20.518 -5.775 1.00 56.62 88 PRO A O 1
ATOM 673 N N . ALA A 1 89 ? -21.750 -18.809 -6.477 1.00 34.94 89 ALA A N 1
ATOM 674 C CA . ALA A 1 89 ? -22.615 -18.144 -7.489 1.00 34.94 89 ALA A CA 1
ATOM 675 C C . ALA A 1 89 ? -23.323 -16.881 -6.941 1.00 34.94 89 ALA A C 1
ATOM 677 O O . ALA A 1 89 ? -23.823 -16.888 -5.829 1.00 34.94 89 ALA A O 1
ATOM 678 N N . GLN A 1 90 ? -23.372 -15.734 -7.625 1.00 36.84 90 GLN A N 1
ATOM 679 C CA . GLN A 1 90 ? -23.628 -15.547 -9.050 1.00 36.84 90 GLN A CA 1
ATOM 680 C C . GLN A 1 90 ? -22.896 -14.335 -9.650 1.00 36.84 90 GLN A C 1
ATOM 682 O O . GLN A 1 90 ? -22.789 -13.259 -9.071 1.00 36.84 90 GLN A O 1
ATOM 687 N N . GLU A 1 91 ? -22.449 -14.560 -10.878 1.00 40.81 91 GLU A N 1
ATOM 688 C CA . GLU A 1 91 ? -22.193 -13.591 -11.930 1.00 40.81 91 GLU A CA 1
ATOM 689 C C . GLU A 1 91 ? -23.542 -12.994 -12.373 1.00 40.81 91 GLU A C 1
ATOM 691 O O . GLU A 1 91 ? -24.417 -13.739 -12.813 1.00 40.81 91 GLU A O 1
ATOM 696 N N . THR A 1 92 ? -23.758 -11.679 -12.289 1.00 33.84 92 THR A N 1
ATOM 697 C CA . THR A 1 92 ? -24.745 -11.015 -13.157 1.00 33.84 92 THR A CA 1
ATOM 698 C C . THR A 1 92 ? -24.334 -9.573 -13.423 1.00 33.84 92 THR A C 1
ATOM 700 O O . THR A 1 92 ? -24.120 -8.768 -12.521 1.00 33.84 92 THR A O 1
ATOM 703 N N . LYS A 1 93 ? -24.175 -9.310 -14.718 1.00 43.28 93 LYS A N 1
ATOM 704 C CA . LYS A 1 93 ? -24.043 -8.014 -15.376 1.00 43.28 93 LYS A CA 1
ATOM 705 C C . LYS A 1 93 ? -25.221 -7.117 -15.007 1.00 43.28 93 LYS A C 1
ATOM 707 O O . LYS A 1 93 ? -26.334 -7.615 -15.026 1.00 43.28 93 LYS A O 1
ATOM 712 N N . GLU A 1 94 ? -24.987 -5.815 -14.855 1.00 35.41 94 GLU A N 1
ATOM 713 C CA . GLU A 1 94 ? -25.910 -4.784 -15.350 1.00 35.41 94 GLU A CA 1
ATOM 714 C C . GLU A 1 94 ? -25.255 -3.391 -15.305 1.00 35.41 94 GLU A C 1
ATOM 716 O O . GLU A 1 94 ? -24.972 -2.823 -14.256 1.00 35.41 94 GLU A O 1
ATOM 721 N N . ALA A 1 95 ? -24.995 -2.854 -16.494 1.00 39.16 95 ALA A N 1
ATOM 722 C CA . ALA A 1 95 ? -25.169 -1.443 -16.834 1.00 39.16 95 ALA A CA 1
ATOM 723 C C . ALA A 1 95 ? -26.305 -1.443 -17.883 1.00 39.16 95 ALA A C 1
ATOM 725 O O . ALA A 1 95 ? -26.357 -2.426 -18.637 1.00 39.16 95 ALA A O 1
ATOM 726 N N . PRO A 1 96 ? -27.200 -0.433 -17.985 1.00 47.41 96 PRO A N 1
ATOM 727 C CA . PRO A 1 96 ? -26.796 0.960 -18.220 1.00 47.41 96 PRO A CA 1
ATOM 728 C C . PRO A 1 96 ? -27.696 2.077 -17.617 1.00 47.41 96 PRO A C 1
ATOM 730 O O . PRO A 1 96 ? -28.910 1.965 -17.542 1.00 47.41 96 PRO A O 1
ATOM 733 N N . GLU A 1 97 ? -27.036 3.184 -17.255 1.00 36.41 97 GLU A N 1
ATOM 734 C CA . GLU A 1 97 ? -27.244 4.566 -17.747 1.00 36.41 97 GLU A CA 1
ATOM 735 C C . GLU A 1 97 ? -28.608 5.310 -17.647 1.00 36.41 97 GLU A C 1
ATOM 737 O O . GLU A 1 97 ? -29.675 4.765 -17.904 1.00 36.41 97 GLU A O 1
ATOM 742 N N . LEU A 1 98 ? -28.476 6.646 -17.466 1.00 38.56 98 LEU A N 1
ATOM 743 C CA . LEU A 1 98 ? -29.428 7.773 -17.665 1.00 38.56 98 LEU A CA 1
ATOM 744 C C . LEU A 1 98 ? -30.229 8.178 -16.400 1.00 38.56 98 LEU A C 1
ATOM 746 O O . LEU A 1 98 ? -30.866 7.346 -15.780 1.00 38.56 98 LEU A O 1
ATOM 750 N N . LYS A 1 99 ? -30.305 9.438 -15.937 1.00 38.34 99 LYS A N 1
ATOM 751 C CA . LYS A 1 99 ? -30.075 10.766 -16.538 1.00 38.34 99 LYS A CA 1
ATOM 752 C C . LYS A 1 99 ? -29.913 11.850 -15.448 1.00 38.34 99 LYS A C 1
ATOM 754 O O . LYS A 1 99 ? -30.270 11.669 -14.292 1.00 38.34 99 LYS A O 1
ATOM 759 N N . GLN A 1 100 ? -29.377 12.979 -15.899 1.00 37.59 100 GLN A N 1
ATOM 760 C CA . GLN A 1 100 ? -29.031 14.236 -15.230 1.00 37.59 100 GLN A CA 1
ATOM 761 C C . GLN A 1 100 ? -30.220 15.101 -14.728 1.00 37.59 100 GLN A C 1
ATOM 763 O O . GLN A 1 100 ? -31.252 15.135 -15.390 1.00 37.59 100 GLN A O 1
ATOM 768 N N . THR A 1 101 ? -29.936 15.864 -13.645 1.00 35.19 101 THR A N 1
ATOM 769 C CA . THR A 1 101 ? -30.272 17.295 -13.333 1.00 35.19 101 THR A CA 1
ATOM 770 C C . THR A 1 101 ? -31.747 17.739 -13.142 1.00 35.19 101 THR A C 1
ATOM 772 O O . THR A 1 101 ? -32.651 17.000 -13.512 1.00 35.19 1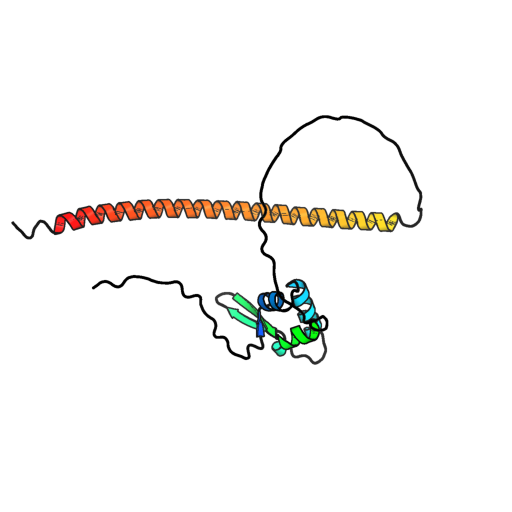01 THR A O 1
ATOM 775 N N . PRO A 1 102 ? -32.063 18.984 -12.677 1.00 45.47 102 PRO A N 1
ATOM 776 C CA . PRO A 1 102 ? -31.413 19.912 -11.716 1.00 45.47 102 PRO A CA 1
ATOM 777 C C . PRO A 1 102 ? -32.386 20.623 -10.713 1.00 45.47 102 PRO A C 1
ATOM 779 O O . PRO A 1 102 ? -33.582 20.726 -10.938 1.00 45.47 102 PRO A O 1
ATOM 782 N N . SER A 1 103 ? -31.803 21.298 -9.708 1.00 38.00 103 SER A N 1
ATOM 783 C CA . SER A 1 103 ? -32.190 22.623 -9.149 1.00 38.00 103 SER A CA 1
ATOM 784 C C . SER A 1 103 ? -33.535 22.889 -8.433 1.00 38.00 103 SER A C 1
ATOM 786 O O . SER A 1 103 ? -34.616 22.619 -8.943 1.00 38.00 103 SER A O 1
ATOM 788 N N . THR A 1 104 ? -33.397 23.730 -7.393 1.00 32.84 104 THR A N 1
ATOM 789 C CA . THR A 1 104 ? -34.342 24.743 -6.858 1.00 32.84 104 THR A CA 1
ATOM 790 C C . THR A 1 104 ? -35.138 24.330 -5.619 1.00 32.84 104 THR A C 1
ATOM 792 O O . THR A 1 104 ? -35.915 23.388 -5.664 1.00 32.84 104 THR A O 1
ATOM 795 N N . GLY A 1 105 ? -35.012 25.102 -4.529 1.00 31.09 105 GLY A N 1
ATOM 796 C CA . GLY A 1 105 ? -35.992 25.055 -3.438 1.00 31.09 105 GLY A CA 1
ATOM 797 C C . GLY A 1 105 ? -35.479 25.462 -2.063 1.00 31.09 105 GLY A C 1
ATOM 798 O O . GLY A 1 105 ? -35.270 24.622 -1.202 1.00 31.09 105 GLY A O 1
ATOM 799 N N . ARG A 1 106 ? -35.303 26.765 -1.867 1.00 39.91 106 ARG A N 1
ATOM 800 C CA . ARG A 1 106 ? -35.172 27.446 -0.574 1.00 39.91 106 ARG A CA 1
ATOM 801 C C . ARG A 1 106 ? -36.502 27.308 0.187 1.00 39.91 106 ARG A C 1
ATOM 803 O O . ARG A 1 106 ? -37.524 27.636 -0.405 1.00 39.91 106 ARG A O 1
ATOM 810 N N . SER A 1 107 ? -36.494 26.892 1.453 1.00 38.78 107 SER A N 1
ATOM 811 C CA . SER A 1 107 ? -37.542 27.275 2.410 1.00 38.78 107 SER A CA 1
ATOM 812 C C . SER A 1 107 ? -37.088 27.010 3.843 1.00 38.78 107 SER A C 1
ATOM 814 O O . SER A 1 107 ? -36.816 25.872 4.219 1.00 38.78 107 SER A O 1
ATOM 816 N N . ASP A 1 108 ? -36.998 28.096 4.604 1.00 38.12 108 ASP A N 1
ATOM 817 C CA . ASP A 1 108 ? -36.899 28.123 6.056 1.00 38.12 108 ASP A CA 1
ATOM 818 C C . ASP A 1 108 ? -38.147 27.490 6.686 1.00 38.12 108 ASP A C 1
ATOM 820 O O . ASP A 1 108 ? -39.260 27.718 6.209 1.00 38.12 108 ASP A O 1
ATOM 824 N N . SER A 1 109 ? -37.960 26.733 7.768 1.00 42.28 109 SER A N 1
ATOM 825 C CA . SER A 1 109 ? -38.960 26.567 8.826 1.00 42.28 109 SER A CA 1
ATOM 826 C C . SER A 1 109 ? -38.281 25.982 10.062 1.00 42.28 109 SER A C 1
ATOM 828 O O . SER A 1 109 ? -37.942 24.800 10.120 1.00 42.28 109 SER A O 1
ATOM 830 N N . GLU A 1 110 ? -38.064 26.849 11.045 1.00 43.09 110 GLU A N 1
ATOM 831 C CA . GLU A 1 110 ? -37.934 26.477 12.447 1.00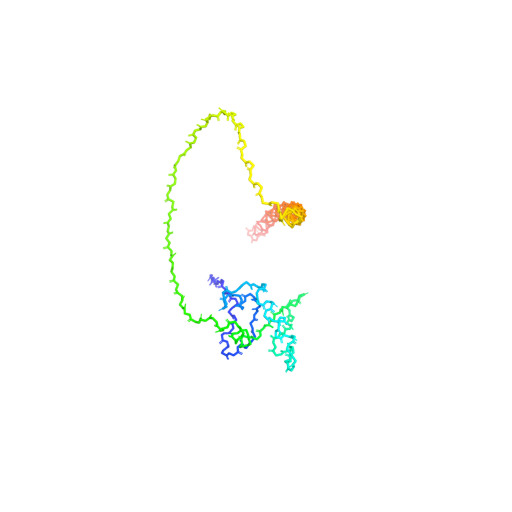 43.09 110 GLU A CA 1
ATOM 832 C C . GLU A 1 110 ? -39.262 25.858 12.908 1.00 43.09 110 GLU A C 1
ATOM 834 O O . GLU A 1 110 ? -40.309 26.440 12.643 1.00 43.09 110 GLU A O 1
ATOM 839 N N . GLU A 1 111 ? -39.241 24.724 13.611 1.00 34.84 111 GLU A N 1
ATOM 840 C CA . GLU A 1 111 ? -39.929 24.631 14.902 1.00 34.84 111 GLU A CA 1
ATOM 841 C C . GLU A 1 111 ? -39.538 23.377 15.691 1.00 34.84 111 GLU A C 1
ATOM 843 O O . GLU A 1 111 ? -39.334 22.275 15.184 1.00 34.84 111 GLU A O 1
ATOM 848 N N . SER A 1 112 ? -39.440 23.633 16.985 1.00 44.34 112 SER A N 1
ATOM 849 C CA . SER A 1 112 ? -39.189 22.773 18.126 1.00 44.34 112 SER A CA 1
ATOM 850 C C . SER A 1 112 ? -40.033 21.500 18.212 1.00 44.34 112 SER A C 1
ATOM 852 O O . SER A 1 112 ? -41.244 21.529 18.016 1.00 44.34 112 SER A O 1
ATOM 854 N N . SER A 1 113 ? -39.448 20.446 18.782 1.00 43.47 113 SER A N 1
ATOM 855 C CA . SER A 1 113 ? -40.109 19.779 19.909 1.00 43.47 113 SER A CA 1
ATOM 856 C C . SER A 1 113 ? -39.084 19.248 20.909 1.00 43.47 113 SER A C 1
ATOM 858 O O . SER A 1 113 ? -38.273 18.367 20.638 1.00 43.47 113 SER A O 1
ATOM 860 N N . ASP A 1 114 ? -39.133 19.881 22.075 1.00 43.56 114 ASP A N 1
ATOM 861 C CA . ASP A 1 114 ? -38.520 19.499 23.334 1.00 43.56 114 ASP A CA 1
ATOM 862 C C . ASP A 1 114 ? -39.280 18.289 23.903 1.00 43.56 114 ASP A C 1
ATOM 864 O O . ASP A 1 114 ? -40.488 18.353 24.141 1.00 43.56 114 ASP A O 1
ATOM 868 N N . SER A 1 115 ? -38.580 17.180 24.132 1.00 42.81 115 SER A N 1
ATOM 869 C CA . SER A 1 115 ? -39.069 16.104 24.990 1.00 42.81 115 SER A CA 1
ATOM 870 C C . SER A 1 115 ? -37.954 15.642 25.922 1.00 42.81 115 SER A C 1
ATOM 872 O O . SER A 1 115 ? -37.128 14.791 25.589 1.00 42.81 115 SER A O 1
ATOM 874 N N . LYS A 1 116 ? -37.969 16.235 27.119 1.00 45.69 116 LYS A N 1
ATOM 875 C CA . LYS A 1 116 ? -37.309 15.798 28.353 1.00 45.69 116 LYS A CA 1
ATOM 876 C C . LYS A 1 116 ? -37.313 14.271 28.535 1.00 45.69 116 LYS A C 1
ATOM 878 O O . LYS A 1 116 ? -38.341 13.687 28.867 1.00 45.69 116 LYS A O 1
ATOM 883 N N . SER A 1 117 ? -36.123 13.673 28.535 1.00 42.06 117 SER A N 1
ATOM 884 C CA . SER A 1 117 ? -35.775 12.562 29.433 1.00 42.06 117 SER A CA 1
ATOM 885 C C . SER A 1 117 ? -34.548 12.966 30.265 1.00 42.06 117 SER A C 1
ATOM 887 O O . SER A 1 117 ? -33.381 12.721 29.958 1.00 42.06 117 SER A O 1
ATOM 889 N N . SER A 1 118 ? -34.836 13.702 31.339 1.00 49.16 118 SER A N 1
ATOM 890 C CA . SER A 1 118 ? -33.865 14.104 32.355 1.00 49.16 118 SER A CA 1
ATOM 891 C C . SER A 1 118 ? -33.423 12.861 33.135 1.00 49.16 118 SER A C 1
ATOM 893 O O . SER A 1 118 ? -34.130 12.381 34.015 1.00 49.16 118 SER A O 1
ATOM 895 N N . GLY A 1 119 ? -32.282 12.297 32.735 1.00 45.47 119 GLY A N 1
ATOM 896 C CA . GLY A 1 119 ? -31.656 11.138 33.381 1.00 45.47 119 GLY A CA 1
ATOM 897 C C . GLY A 1 119 ? -30.451 10.556 32.629 1.00 45.47 119 GLY A C 1
ATOM 898 O O . GLY A 1 119 ? -29.624 9.895 33.245 1.00 45.47 119 GLY A O 1
ATOM 899 N N . GLN A 1 120 ? -30.302 10.839 31.326 1.00 49.84 120 GLN A N 1
ATOM 900 C CA . GLN A 1 120 ? -29.270 10.221 30.469 1.00 49.84 120 GLN A CA 1
ATOM 901 C C . GLN A 1 120 ? -28.347 11.230 29.748 1.00 49.84 120 GLN A C 1
ATOM 903 O O . GLN A 1 120 ? -27.518 10.848 28.923 1.00 49.84 120 GLN A O 1
ATOM 908 N N . ALA A 1 121 ? -28.461 12.524 30.063 1.00 52.69 121 ALA A N 1
ATOM 909 C CA . ALA A 1 121 ? -27.734 13.593 29.370 1.00 52.69 121 ALA A CA 1
ATOM 910 C C . ALA A 1 121 ? -26.208 13.544 29.587 1.00 52.69 121 ALA A C 1
ATOM 912 O O . ALA A 1 121 ? -25.454 13.805 28.656 1.00 52.69 121 ALA A O 1
ATOM 913 N N . SER A 1 122 ? -25.733 13.133 30.769 1.00 56.31 122 SER A N 1
ATOM 914 C CA . SER A 1 122 ? -24.290 13.079 31.061 1.00 56.31 122 SER A CA 1
ATOM 915 C C . SER A 1 122 ? -23.565 11.940 30.333 1.00 56.31 122 SER A C 1
ATOM 917 O O . SER A 1 122 ? -22.428 12.106 29.903 1.00 56.31 122 SER A O 1
ATOM 919 N N . SER A 1 123 ? -24.227 10.793 30.140 1.00 63.94 123 SER A N 1
ATOM 920 C CA . SER A 1 123 ? -23.649 9.644 29.427 1.00 63.94 123 SER A CA 1
ATOM 921 C C . SER A 1 123 ? -23.666 9.837 27.907 1.00 63.94 123 SER A C 1
ATOM 923 O O . SER A 1 123 ? -22.698 9.483 27.235 1.00 63.94 123 SER A O 1
ATOM 925 N N . GLY A 1 124 ? -24.727 10.444 27.361 1.00 81.38 124 GLY A N 1
ATOM 926 C CA . GLY A 1 124 ? -24.808 10.767 25.934 1.00 81.38 124 GLY A CA 1
ATOM 927 C C . GLY A 1 124 ? -23.775 11.810 25.501 1.00 81.38 124 GLY A C 1
ATOM 928 O O . GLY A 1 124 ? -23.196 11.684 24.425 1.00 81.38 124 GLY A O 1
ATOM 929 N N . GLN A 1 125 ? -23.493 12.794 26.357 1.00 84.25 125 GLN A N 1
ATOM 930 C CA . GLN A 1 125 ? -22.523 13.851 26.077 1.00 84.25 125 GLN A CA 1
ATOM 931 C C . GLN A 1 125 ? -21.077 13.326 26.071 1.00 84.25 125 GLN A C 1
ATOM 933 O O . GLN A 1 125 ? -20.352 13.578 25.113 1.00 84.25 125 GLN A O 1
ATOM 938 N N . ALA A 1 126 ? -20.702 12.481 27.038 1.00 84.56 126 ALA A N 1
ATOM 939 C CA . ALA A 1 126 ? -19.402 11.800 27.038 1.00 84.56 126 ALA A CA 1
ATOM 940 C C . ALA A 1 126 ? -19.224 10.861 25.825 1.00 84.56 126 ALA A C 1
ATOM 942 O O . ALA A 1 126 ? -18.140 10.762 25.252 1.00 84.56 126 ALA A O 1
ATOM 943 N N . LEU A 1 127 ? -20.296 10.187 25.390 1.00 90.31 127 LEU A N 1
ATOM 944 C CA . LEU A 1 127 ? -20.269 9.359 24.181 1.00 90.31 127 LEU A CA 1
ATOM 945 C C . LEU A 1 127 ? -20.088 10.199 22.906 1.00 90.31 127 LEU A C 1
ATOM 947 O O . LEU A 1 127 ? -19.414 9.760 21.975 1.00 90.31 127 LEU A O 1
ATOM 951 N N . LEU A 1 128 ? -20.694 11.386 22.843 1.00 92.12 128 LEU A N 1
ATOM 952 C CA . LEU A 1 128 ? -20.518 12.321 21.730 1.00 92.12 128 LEU A CA 1
ATOM 953 C C . LEU A 1 128 ? -19.092 12.875 21.685 1.00 92.12 128 LEU A C 1
ATOM 955 O O . LEU A 1 128 ? -18.500 12.913 20.610 1.00 92.12 128 LEU A O 1
ATOM 959 N N . GLU A 1 129 ? -18.517 13.229 22.833 1.00 93.44 129 GLU A N 1
ATOM 960 C CA . GLU A 1 129 ? -17.118 13.660 22.939 1.00 93.44 129 GLU A CA 1
ATOM 961 C C . GLU A 1 129 ? -16.159 12.560 22.468 1.00 93.44 129 GLU A C 1
ATOM 963 O O . GLU A 1 129 ? -15.355 12.801 21.569 1.00 93.44 129 GLU A O 1
ATOM 968 N N . ALA A 1 130 ? -16.325 11.321 22.945 1.00 93.38 130 ALA A N 1
ATOM 969 C CA . ALA A 1 130 ? -15.508 10.187 22.506 1.00 93.38 130 ALA A CA 1
ATOM 970 C C . ALA A 1 130 ? -15.634 9.907 20.995 1.00 93.38 130 ALA A C 1
ATOM 972 O O . ALA A 1 130 ? -14.655 9.570 20.326 1.00 93.38 130 ALA A O 1
ATOM 973 N N . LYS A 1 131 ? -16.838 10.060 20.426 1.00 95.12 131 LYS A N 1
ATOM 974 C CA . LYS A 1 131 ? -17.050 9.944 18.976 1.00 95.12 131 LYS A CA 1
ATOM 975 C C . LYS A 1 131 ? -16.361 11.070 18.211 1.00 95.12 131 LYS A C 1
ATOM 977 O O . LYS A 1 131 ? -15.743 10.795 17.189 1.00 95.12 131 LYS A O 1
ATOM 982 N N . ASN A 1 132 ? -16.431 12.304 18.698 1.00 95.00 132 ASN A N 1
ATOM 983 C CA . ASN A 1 132 ? -15.768 13.446 18.072 1.00 95.00 132 ASN A CA 1
ATOM 984 C C . ASN A 1 132 ? -14.242 13.307 18.118 1.00 95.00 132 ASN A C 1
ATOM 986 O O . ASN A 1 132 ? -13.576 13.568 17.118 1.00 95.00 132 ASN A O 1
ATOM 990 N N . GLU A 1 133 ? -13.686 12.824 19.230 1.00 95.19 133 GLU A N 1
ATOM 991 C CA . GLU A 1 133 ? -12.263 12.491 19.336 1.00 95.19 133 GLU A CA 1
ATOM 992 C C . GLU A 1 133 ? -11.869 11.384 18.354 1.00 95.19 133 GLU A C 1
ATOM 994 O O . GLU A 1 133 ? -10.860 11.500 17.657 1.00 95.19 133 GLU A O 1
ATOM 999 N N . MET A 1 134 ? -12.684 10.331 18.240 1.00 95.31 134 MET A N 1
ATOM 1000 C CA . MET A 1 134 ? -12.463 9.263 17.266 1.00 95.31 134 MET A CA 1
ATOM 1001 C C . MET A 1 134 ? -12.501 9.786 15.829 1.00 95.31 134 MET A C 1
ATOM 1003 O O . MET A 1 134 ? -11.628 9.437 15.037 1.00 95.31 134 MET A O 1
ATOM 1007 N N . ILE A 1 135 ? -13.463 10.647 15.496 1.00 96.56 135 ILE A N 1
ATOM 1008 C CA . ILE A 1 135 ? -13.551 11.297 14.183 1.00 96.56 135 ILE A CA 1
ATOM 1009 C C . ILE A 1 135 ? -12.293 12.131 13.925 1.00 96.56 135 ILE A C 1
ATOM 1011 O O . ILE A 1 135 ? -11.687 11.990 12.867 1.00 96.56 135 ILE A O 1
ATOM 1015 N N . ALA A 1 136 ? -11.837 12.926 14.896 1.00 96.69 136 ALA A N 1
ATOM 1016 C CA . ALA A 1 136 ? -10.625 13.731 14.759 1.00 96.69 136 ALA A CA 1
ATOM 1017 C C . ALA A 1 136 ? -9.363 12.871 14.558 1.00 96.69 136 ALA A C 1
ATOM 1019 O O . ALA A 1 136 ? -8.490 13.215 13.756 1.00 96.69 136 ALA A O 1
ATOM 1020 N N . MET A 1 137 ? -9.261 11.733 15.252 1.00 96.44 137 MET A N 1
ATOM 1021 C CA . MET A 1 137 ? -8.174 10.772 15.048 1.00 96.44 137 MET A CA 1
ATOM 1022 C C . MET A 1 137 ? -8.231 10.137 13.658 1.00 96.44 137 MET A C 1
ATOM 1024 O O . MET A 1 137 ? -7.211 10.082 12.975 1.00 96.44 137 MET A O 1
ATOM 1028 N N . LEU A 1 138 ? -9.411 9.690 13.223 1.00 96.75 138 LEU A N 1
ATOM 1029 C CA . LEU A 1 138 ? -9.603 9.118 11.891 1.00 96.75 138 LEU A CA 1
ATOM 1030 C C . LEU A 1 138 ? -9.270 10.133 10.798 1.00 96.75 138 LEU A C 1
ATOM 1032 O O . LEU A 1 138 ? -8.609 9.781 9.827 1.00 96.75 138 LEU A O 1
ATOM 1036 N N . GLN A 1 139 ? -9.649 11.394 10.980 1.00 96.94 139 GLN A N 1
ATOM 1037 C CA . GLN A 1 139 ? -9.355 12.456 10.026 1.00 96.94 139 GLN A CA 1
ATOM 1038 C C . GLN A 1 139 ? -7.848 12.708 9.903 1.00 96.94 139 GLN A C 1
ATOM 1040 O O . GLN A 1 139 ? -7.329 12.722 8.794 1.00 96.94 139 GLN A O 1
ATOM 1045 N N . LYS A 1 140 ? -7.108 12.739 11.022 1.00 97.00 140 LYS A N 1
ATOM 1046 C CA . LYS A 1 140 ? -5.633 12.770 10.986 1.00 97.00 140 LYS A CA 1
ATOM 1047 C C . LYS A 1 140 ? -5.027 11.573 10.253 1.00 97.00 140 LYS A C 1
ATOM 1049 O O . LYS A 1 140 ? -4.046 11.729 9.529 1.00 97.00 140 LYS A O 1
ATOM 1054 N N . VAL A 1 141 ? -5.569 10.370 10.449 1.00 96.69 141 VAL A N 1
ATOM 1055 C CA . VAL A 1 141 ? -5.095 9.174 9.732 1.00 96.69 141 VAL A CA 1
ATOM 1056 C C . VAL A 1 141 ? -5.329 9.328 8.231 1.00 96.69 141 VAL A C 1
ATOM 1058 O O . VAL A 1 141 ? -4.415 9.070 7.455 1.00 96.69 141 VAL A O 1
ATOM 1061 N N . VAL A 1 142 ? -6.503 9.810 7.823 1.00 96.94 142 VAL A N 1
ATOM 1062 C CA . VAL A 1 142 ? -6.809 10.075 6.411 1.00 96.94 142 VAL A CA 1
ATOM 1063 C C . VAL A 1 142 ? -5.856 11.118 5.827 1.00 96.94 142 VAL A C 1
ATOM 1065 O O . VAL A 1 142 ? -5.283 10.872 4.770 1.00 96.94 142 VAL A O 1
ATOM 1068 N N . ASP A 1 143 ? -5.607 12.224 6.528 1.00 97.06 143 ASP A N 1
ATOM 1069 C CA . ASP A 1 143 ? -4.712 13.287 6.053 1.00 97.06 143 ASP A CA 1
ATOM 1070 C C . ASP A 1 143 ? -3.267 12.785 5.899 1.00 97.06 143 ASP A C 1
ATOM 1072 O O . ASP A 1 143 ? -2.610 13.028 4.886 1.00 97.06 143 ASP A O 1
ATOM 1076 N N . THR A 1 144 ? -2.770 12.027 6.883 1.00 96.88 144 THR A N 1
ATOM 1077 C CA . THR A 1 144 ? -1.415 11.449 6.826 1.00 96.88 144 THR A CA 1
ATOM 1078 C C . THR A 1 144 ? -1.271 10.414 5.712 1.00 96.88 144 THR A C 1
ATOM 1080 O O . THR A 1 144 ? -0.250 10.399 5.025 1.00 96.88 144 THR A O 1
ATOM 1083 N N . GLN A 1 145 ? -2.286 9.576 5.490 1.00 96.88 145 GLN A N 1
ATOM 1084 C CA . GLN A 1 145 ? -2.307 8.636 4.369 1.00 96.88 145 GLN A CA 1
ATOM 1085 C C . GLN A 1 145 ? -2.397 9.361 3.023 1.00 96.88 145 GLN A C 1
ATOM 1087 O O . GLN A 1 145 ? -1.709 8.968 2.084 1.00 96.88 145 GLN A O 1
ATOM 1092 N N . GLY A 1 146 ? -3.180 10.438 2.936 1.00 96.12 146 GLY A N 1
ATOM 1093 C CA . GLY A 1 146 ? -3.258 11.295 1.754 1.00 96.12 146 GLY A CA 1
ATOM 1094 C C . GLY A 1 146 ? -1.891 11.855 1.363 1.00 96.12 146 GLY A C 1
ATOM 1095 O O . GLY A 1 146 ? -1.468 11.680 0.222 1.00 96.12 146 GLY A O 1
ATOM 1096 N N . GLY A 1 147 ? -1.152 12.417 2.325 1.00 96.94 147 GLY A N 1
ATOM 1097 C CA . GLY A 1 147 ? 0.209 12.915 2.086 1.00 96.94 147 GLY A CA 1
ATOM 1098 C C . GLY A 1 147 ? 1.191 11.816 1.659 1.00 96.94 147 GLY A C 1
ATOM 1099 O O . GLY A 1 147 ? 1.972 12.002 0.732 1.00 96.94 147 GLY A O 1
ATOM 1100 N N . GLN A 1 148 ? 1.112 10.624 2.262 1.00 96.69 148 GLN A N 1
ATOM 1101 C CA . GLN A 1 148 ? 1.940 9.484 1.839 1.00 96.69 148 GLN A CA 1
ATOM 1102 C C . GLN A 1 148 ? 1.637 9.034 0.405 1.00 96.69 148 GLN A C 1
ATOM 1104 O O . GLN A 1 148 ? 2.555 8.648 -0.322 1.00 96.69 148 GLN A O 1
ATOM 1109 N N . ILE A 1 149 ? 0.365 9.060 -0.003 1.00 97.56 149 ILE A N 1
ATOM 1110 C CA . ILE A 1 149 ? -0.044 8.745 -1.375 1.00 97.56 149 ILE A CA 1
ATOM 1111 C C . ILE A 1 149 ? 0.520 9.787 -2.343 1.00 97.56 149 ILE A C 1
ATOM 1113 O O . ILE A 1 149 ? 1.041 9.402 -3.387 1.00 97.56 149 ILE A O 1
ATOM 1117 N N . GLU A 1 150 ? 0.470 11.072 -1.995 1.00 97.12 150 GLU A N 1
ATOM 1118 C CA . GLU A 1 150 ? 1.033 12.154 -2.811 1.00 97.12 150 GLU A CA 1
ATOM 1119 C C . GLU A 1 150 ? 2.553 12.001 -2.988 1.00 97.12 150 GLU A C 1
ATOM 1121 O O . GLU A 1 150 ? 3.048 11.986 -4.118 1.00 97.12 150 GLU A O 1
ATOM 1126 N N . ASP A 1 151 ? 3.286 11.754 -1.899 1.00 97.56 151 ASP A N 1
ATOM 1127 C CA . ASP A 1 151 ? 4.734 11.515 -1.928 1.00 97.56 151 ASP A CA 1
ATOM 1128 C C . ASP A 1 151 ? 5.110 10.296 -2.786 1.00 97.56 151 ASP A C 1
ATOM 1130 O O . ASP A 1 151 ? 6.088 10.311 -3.543 1.00 97.56 151 ASP A O 1
ATOM 1134 N N . LEU A 1 152 ? 4.352 9.202 -2.656 1.00 97.19 152 LEU A N 1
ATOM 1135 C CA . LEU A 1 152 ? 4.563 7.992 -3.449 1.00 97.19 152 LEU A CA 1
ATOM 1136 C C . LEU A 1 152 ? 4.206 8.217 -4.920 1.00 97.19 152 LEU A C 1
ATOM 1138 O O . LEU A 1 152 ? 4.946 7.747 -5.784 1.00 97.19 152 LEU A O 1
ATOM 1142 N N . SER A 1 153 ? 3.136 8.958 -5.208 1.00 95.50 153 SER A N 1
ATOM 1143 C CA . SER A 1 153 ? 2.754 9.332 -6.572 1.00 95.50 153 SER A CA 1
ATOM 1144 C C . SER A 1 153 ? 3.868 10.133 -7.243 1.00 95.50 153 SER A C 1
ATOM 1146 O O . SER A 1 153 ? 4.301 9.776 -8.336 1.00 95.50 153 SER A O 1
ATOM 1148 N N . GLY A 1 154 ? 4.438 11.124 -6.549 1.00 97.94 154 GLY A N 1
ATOM 1149 C CA . GLY A 1 154 ? 5.570 11.895 -7.067 1.00 97.94 154 GLY A CA 1
ATOM 1150 C C . GLY A 1 154 ? 6.806 11.034 -7.360 1.00 97.94 154 GLY A C 1
ATOM 1151 O O . GLY A 1 154 ? 7.485 11.232 -8.369 1.00 97.94 154 GLY A O 1
ATOM 1152 N N . LYS A 1 155 ? 7.094 10.022 -6.528 1.00 98.00 155 LYS A N 1
ATOM 1153 C CA . LYS A 1 155 ? 8.178 9.053 -6.797 1.00 98.00 155 LYS A CA 1
ATOM 1154 C C . LYS A 1 155 ? 7.895 8.178 -8.018 1.00 98.00 155 LYS A C 1
ATOM 1156 O O . LYS A 1 155 ? 8.827 7.850 -8.751 1.00 98.00 155 LYS A O 1
ATOM 1161 N N . VAL A 1 156 ? 6.641 7.783 -8.236 1.00 98.00 156 VAL A N 1
ATOM 1162 C CA . VAL A 1 156 ? 6.239 7.024 -9.429 1.00 98.00 156 VAL A CA 1
ATOM 1163 C C . VAL A 1 156 ? 6.443 7.868 -10.684 1.00 98.00 156 VAL A C 1
ATOM 1165 O O . VAL A 1 156 ? 7.056 7.379 -11.632 1.00 98.00 156 VAL A O 1
ATOM 1168 N N . ASP A 1 157 ? 6.039 9.137 -10.666 1.00 97.94 157 ASP A N 1
ATOM 1169 C CA . ASP A 1 157 ? 6.229 10.049 -11.799 1.00 97.94 157 ASP A CA 1
ATOM 1170 C C . ASP A 1 157 ? 7.716 10.221 -12.151 1.00 97.94 157 ASP A C 1
ATOM 1172 O O . ASP A 1 157 ? 8.100 10.123 -13.318 1.00 97.94 157 ASP A O 1
ATOM 1176 N N . GLN A 1 158 ? 8.586 10.367 -11.144 1.00 97.81 158 GLN A N 1
ATOM 1177 C CA . GLN A 1 158 ? 10.041 10.410 -11.348 1.00 97.81 158 GLN A CA 1
ATOM 1178 C C . GLN A 1 158 ? 10.591 9.116 -11.966 1.00 97.81 158 GLN A C 1
ATOM 1180 O O . GLN A 1 158 ? 11.464 9.157 -12.835 1.00 97.81 158 GLN A O 1
ATOM 1185 N N . LEU A 1 159 ? 10.102 7.952 -11.526 1.00 98.06 159 LEU A N 1
ATOM 1186 C CA . LEU A 1 159 ? 10.520 6.666 -12.085 1.00 98.06 159 LEU A CA 1
ATOM 1187 C C . LEU A 1 159 ? 10.060 6.492 -13.535 1.00 98.06 159 LEU A C 1
ATOM 1189 O O . LEU A 1 159 ? 10.827 5.956 -14.334 1.00 98.06 159 LEU A O 1
ATOM 1193 N N . ILE A 1 160 ? 8.856 6.958 -13.875 1.00 96.88 160 ILE A N 1
ATOM 1194 C CA . ILE A 1 160 ? 8.342 6.961 -15.250 1.00 96.88 160 ILE A CA 1
ATOM 1195 C C . ILE A 1 160 ? 9.218 7.842 -16.140 1.00 96.88 160 ILE A C 1
ATOM 1197 O O . ILE A 1 160 ? 9.584 7.423 -17.238 1.00 96.88 160 ILE A O 1
ATOM 1201 N N . GLU A 1 161 ? 9.592 9.036 -15.677 1.00 97.38 161 GLU A N 1
ATOM 1202 C CA . GLU A 1 161 ? 10.430 9.935 -16.473 1.00 97.38 161 GLU A CA 1
ATOM 1203 C C . GLU A 1 161 ? 11.831 9.350 -16.692 1.00 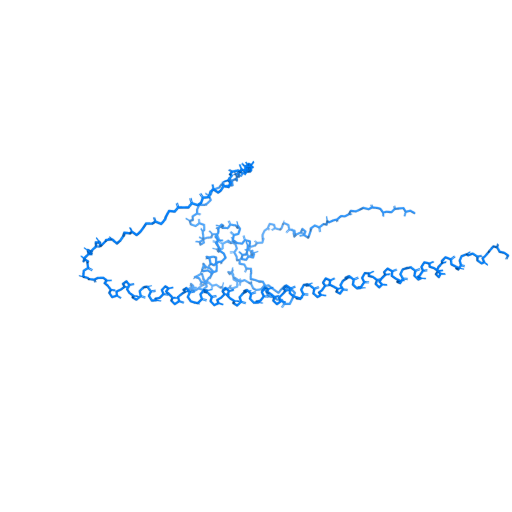97.38 161 GLU A C 1
ATOM 1205 O O . GLU A 1 161 ? 12.314 9.286 -17.821 1.00 97.38 161 GLU A O 1
ATOM 1210 N N . ARG A 1 162 ? 12.432 8.768 -15.649 1.00 97.44 162 ARG A N 1
ATOM 1211 C CA . ARG A 1 162 ? 13.715 8.060 -15.768 1.00 97.44 162 ARG A CA 1
ATOM 1212 C C . ARG A 1 162 ? 13.645 6.869 -16.733 1.00 97.44 162 ARG A C 1
ATOM 1214 O O . ARG A 1 162 ? 14.615 6.594 -17.445 1.00 97.44 162 ARG A O 1
ATOM 1221 N N . ASP A 1 163 ? 12.531 6.139 -16.758 1.00 96.00 163 ASP A N 1
ATOM 1222 C CA . ASP A 1 163 ? 12.321 5.039 -17.708 1.00 96.00 163 ASP A CA 1
ATOM 1223 C C . ASP A 1 163 ? 12.236 5.557 -19.152 1.00 96.00 163 ASP A C 1
ATOM 1225 O O . ASP A 1 163 ? 12.904 5.028 -20.044 1.00 96.00 163 ASP A O 1
ATOM 1229 N N . ARG A 1 164 ? 11.505 6.657 -19.381 1.00 97.38 164 ARG A N 1
ATOM 1230 C CA . ARG A 1 164 ? 11.447 7.331 -20.689 1.00 97.38 164 ARG A CA 1
ATOM 1231 C C . ARG A 1 164 ? 12.828 7.779 -21.160 1.00 97.38 164 ARG A C 1
ATOM 1233 O O . ARG A 1 164 ? 13.203 7.471 -22.292 1.00 97.38 164 ARG A O 1
ATOM 1240 N N . GLU A 1 165 ? 13.603 8.439 -20.303 1.00 97.25 165 GLU A N 1
ATOM 1241 C CA . GLU A 1 165 ? 14.978 8.858 -20.606 1.00 97.25 165 GLU A CA 1
ATOM 1242 C C . GLU A 1 165 ? 15.871 7.663 -20.964 1.00 97.25 165 GLU A C 1
ATOM 1244 O O . GLU A 1 165 ? 16.591 7.686 -21.967 1.00 97.25 165 GLU A O 1
ATOM 1249 N N . THR A 1 166 ? 15.786 6.584 -20.181 1.00 97.31 166 THR A N 1
ATOM 1250 C CA . THR A 1 166 ? 16.563 5.359 -20.416 1.00 97.31 166 THR A CA 1
ATOM 1251 C C . THR A 1 166 ? 16.195 4.726 -21.758 1.00 97.31 166 THR A C 1
ATOM 1253 O O . THR A 1 166 ? 17.081 4.339 -22.521 1.00 97.31 166 THR A O 1
ATOM 1256 N N . ASN A 1 167 ? 14.905 4.677 -22.094 1.00 97.06 167 ASN A N 1
ATOM 1257 C CA . ASN A 1 167 ? 14.423 4.158 -23.372 1.00 97.06 167 ASN A CA 1
ATOM 1258 C C . ASN A 1 167 ? 14.902 5.004 -24.563 1.00 97.06 167 ASN A C 1
ATOM 1260 O O . ASN A 1 167 ? 15.319 4.452 -25.584 1.00 97.06 167 ASN A O 1
ATOM 1264 N N . ILE A 1 168 ? 14.911 6.335 -24.434 1.00 97.12 168 ILE A N 1
ATOM 1265 C CA . ILE A 1 168 ? 15.469 7.239 -25.454 1.00 97.12 168 ILE A CA 1
ATOM 1266 C C . ILE A 1 168 ? 16.968 6.975 -25.644 1.00 97.12 168 ILE A C 1
ATOM 1268 O O . ILE A 1 168 ? 17.451 6.888 -26.781 1.00 97.12 168 ILE A O 1
ATOM 1272 N N . LEU A 1 169 ? 17.713 6.817 -24.549 1.00 96.69 169 LEU A N 1
ATOM 1273 C CA . LEU A 1 169 ? 19.149 6.571 -24.603 1.00 96.69 169 LEU A CA 1
ATOM 1274 C C . LEU A 1 169 ? 19.468 5.207 -25.227 1.00 96.69 169 LEU A C 1
ATOM 1276 O O . LEU A 1 169 ? 20.331 5.123 -26.101 1.00 96.69 169 LEU A O 1
ATOM 1280 N N . LEU A 1 170 ? 18.738 4.158 -24.841 1.00 96.69 170 LEU A N 1
ATOM 1281 C CA . LEU A 1 170 ? 18.849 2.817 -25.423 1.00 96.69 170 LEU A CA 1
ATOM 1282 C C . LEU A 1 170 ? 18.581 2.834 -26.926 1.00 96.69 170 LEU A C 1
ATOM 1284 O O . LEU A 1 170 ? 19.377 2.286 -27.688 1.00 96.69 170 LEU A O 1
ATOM 1288 N N . LYS A 1 171 ? 17.520 3.521 -27.365 1.00 95.94 171 LYS A N 1
ATOM 1289 C CA . LYS A 1 171 ? 17.214 3.687 -28.790 1.00 95.94 171 LYS A CA 1
ATOM 1290 C C . LYS A 1 171 ? 18.348 4.400 -29.527 1.00 95.94 171 LYS A C 1
ATOM 1292 O O . LYS A 1 171 ? 18.813 3.920 -30.552 1.00 95.94 171 LYS A O 1
ATOM 1297 N N . THR A 1 172 ? 18.868 5.485 -28.957 1.00 94.12 172 THR A N 1
ATOM 1298 C CA . THR A 1 172 ? 19.997 6.230 -29.537 1.00 94.12 172 THR A CA 1
ATOM 1299 C C . THR A 1 172 ? 21.257 5.364 -29.655 1.00 94.12 172 THR A C 1
ATOM 1301 O O . THR A 1 172 ? 21.994 5.450 -30.639 1.00 94.12 172 THR A O 1
ATOM 1304 N N . LEU A 1 173 ? 21.535 4.526 -28.654 1.00 94.38 173 LEU A N 1
ATOM 1305 C CA . LEU A 1 173 ? 22.655 3.585 -28.688 1.00 94.38 173 LEU A CA 1
ATOM 1306 C C . LEU A 1 173 ? 22.440 2.486 -29.732 1.00 94.38 173 LEU A C 1
ATOM 1308 O O . LEU A 1 173 ? 23.375 2.165 -30.463 1.00 94.38 173 LEU A O 1
ATOM 1312 N N . GLN A 1 174 ? 21.224 1.951 -29.841 1.00 93.38 174 GLN A N 1
ATOM 1313 C CA . GLN A 1 174 ? 20.859 0.969 -30.857 1.00 93.38 174 GLN A CA 1
ATOM 1314 C C . GLN A 1 174 ? 21.014 1.540 -32.270 1.00 93.38 174 GLN A C 1
ATOM 1316 O O . GLN A 1 174 ? 21.605 0.879 -33.121 1.00 93.38 174 GLN A O 1
ATOM 1321 N N . ASP A 1 175 ? 20.573 2.777 -32.504 1.00 93.94 175 ASP A N 1
ATOM 1322 C CA . ASP A 1 175 ? 20.741 3.467 -33.784 1.00 93.94 175 ASP A CA 1
ATOM 1323 C C . ASP A 1 175 ? 22.232 3.616 -34.123 1.00 93.94 175 ASP A C 1
ATOM 1325 O O . ASP A 1 175 ? 22.674 3.247 -35.212 1.00 93.94 175 ASP A O 1
ATOM 1329 N N . LYS A 1 176 ? 23.058 4.069 -33.168 1.00 93.38 176 LYS A N 1
ATOM 1330 C CA . LYS A 1 176 ? 24.518 4.167 -33.355 1.00 93.38 176 LYS A CA 1
ATOM 1331 C C . LYS A 1 176 ? 25.160 2.811 -33.653 1.00 93.38 176 LYS A C 1
ATOM 1333 O O . LYS A 1 176 ? 26.002 2.725 -34.549 1.00 93.38 176 LYS A O 1
ATOM 1338 N N . LEU A 1 177 ? 24.770 1.760 -32.930 1.00 90.75 177 LEU A N 1
ATOM 1339 C CA . LEU A 1 177 ? 25.244 0.396 -33.171 1.00 90.75 177 LEU A CA 1
ATOM 1340 C C . LEU A 1 177 ? 24.832 -0.101 -34.553 1.00 90.75 177 LEU A C 1
ATOM 1342 O O . LEU A 1 177 ? 25.655 -0.690 -35.242 1.00 90.75 177 LEU A O 1
ATOM 1346 N N . PHE A 1 178 ? 23.607 0.179 -34.990 1.00 91.94 178 PHE A N 1
ATOM 1347 C CA . PHE A 1 178 ? 23.139 -0.169 -36.325 1.00 91.94 178 PHE A CA 1
ATOM 1348 C C . PHE A 1 178 ? 23.970 0.525 -37.413 1.00 91.94 178 PHE A C 1
ATOM 1350 O O . PHE A 1 178 ? 24.443 -0.135 -38.339 1.00 91.94 178 PHE A O 1
ATOM 1357 N N . LEU A 1 179 ? 24.240 1.829 -37.271 1.00 90.62 179 LEU A N 1
ATOM 1358 C CA . LEU A 1 179 ? 25.093 2.572 -38.208 1.00 90.62 179 LEU A CA 1
ATOM 1359 C C . LEU A 1 179 ? 26.530 2.023 -38.270 1.00 90.62 179 LEU A C 1
ATOM 1361 O O . LEU A 1 179 ? 27.134 1.992 -39.345 1.00 90.62 179 LEU A O 1
ATOM 1365 N N . LEU A 1 180 ? 27.091 1.622 -37.128 1.00 88.44 180 LEU A N 1
ATOM 1366 C CA . LEU A 1 180 ? 28.445 1.067 -37.039 1.00 88.44 180 LEU A CA 1
ATOM 1367 C C . LEU A 1 180 ? 28.511 -0.372 -37.571 1.00 88.44 180 LEU A C 1
ATOM 1369 O O . LEU A 1 180 ? 29.412 -0.696 -38.344 1.00 88.44 180 LEU A O 1
ATOM 1373 N N . SER A 1 181 ? 27.536 -1.209 -37.214 1.00 79.44 181 SER A N 1
ATOM 1374 C CA . SER A 1 181 ? 27.434 -2.605 -37.650 1.00 79.44 181 SER A CA 1
ATOM 1375 C C . SER A 1 181 ? 27.185 -2.704 -39.158 1.00 79.44 181 SER A C 1
ATOM 1377 O O . SER A 1 181 ? 27.853 -3.479 -39.836 1.00 79.44 181 SER A O 1
ATOM 1379 N N . GLY A 1 182 ? 26.312 -1.861 -39.720 1.00 64.62 182 GLY A N 1
ATOM 1380 C CA . GLY A 1 182 ? 26.022 -1.837 -41.160 1.00 64.62 182 GLY A CA 1
ATOM 1381 C C . GLY A 1 182 ? 27.175 -1.324 -42.038 1.00 64.62 182 GLY A C 1
ATOM 1382 O O . GLY A 1 182 ? 27.229 -1.622 -43.230 1.00 64.62 182 GLY A O 1
ATOM 1383 N N . LYS A 1 183 ? 28.140 -0.581 -41.475 1.00 59.34 183 LYS A N 1
ATOM 1384 C CA . LYS A 1 183 ? 29.356 -0.141 -42.191 1.00 59.34 183 LYS A CA 1
ATOM 1385 C C . LYS A 1 183 ? 30.485 -1.179 -42.189 1.00 59.34 183 LYS A C 1
ATOM 1387 O O . LYS A 1 183 ? 31.389 -1.069 -43.018 1.00 59.34 183 LYS A O 1
ATOM 1392 N N . GLY A 1 184 ? 30.454 -2.165 -41.290 1.00 55.19 184 GLY A N 1
ATOM 1393 C CA . GLY A 1 184 ? 31.487 -3.202 -41.176 1.00 55.19 184 GLY A CA 1
ATOM 1394 C C . GLY A 1 184 ? 31.365 -4.340 -42.196 1.00 55.19 184 GLY A C 1
ATOM 1395 O O . GLY A 1 184 ? 32.375 -4.933 -42.569 1.00 55.19 184 GLY A O 1
ATOM 1396 N N . GLU A 1 185 ? 30.157 -4.624 -42.688 1.00 56.84 185 GLU A N 1
ATOM 1397 C CA . GLU A 1 185 ? 29.899 -5.782 -43.562 1.00 56.84 185 GLU A CA 1
ATOM 1398 C C . GLU A 1 185 ? 30.151 -5.501 -45.056 1.00 56.84 185 GLU A C 1
ATOM 1400 O O . GLU A 1 185 ? 30.474 -6.412 -45.813 1.00 56.84 185 GLU A O 1
ATOM 1405 N N . ASN A 1 186 ? 30.146 -4.233 -45.480 1.00 55.22 186 ASN A N 1
ATOM 1406 C CA . ASN A 1 186 ? 30.317 -3.845 -46.889 1.00 55.22 186 ASN A CA 1
ATOM 1407 C C . ASN A 1 186 ? 31.782 -3.728 -47.367 1.00 55.22 186 ASN A C 1
ATOM 1409 O O . ASN A 1 186 ? 32.024 -3.266 -48.478 1.00 55.22 186 ASN A O 1
ATOM 1413 N N . LYS A 1 187 ? 32.780 -4.131 -46.563 1.00 56.66 187 LYS A N 1
ATOM 1414 C CA . LYS A 1 187 ? 34.214 -4.081 -46.938 1.00 56.66 187 LYS A CA 1
ATOM 1415 C C . LYS A 1 187 ? 34.846 -5.436 -47.289 1.00 56.66 187 LYS A C 1
ATOM 1417 O O . LYS A 1 187 ? 36.053 -5.493 -47.490 1.00 56.66 187 LYS A O 1
ATOM 1422 N N . LYS A 1 188 ? 34.067 -6.521 -47.373 1.00 57.06 188 LYS A N 1
ATOM 1423 C CA . LYS A 1 188 ? 34.583 -7.860 -47.738 1.00 57.06 188 LYS A CA 1
ATOM 1424 C C . LYS A 1 188 ? 34.327 -8.281 -49.194 1.00 57.06 188 LYS A C 1
ATOM 1426 O O . LYS A 1 188 ? 34.671 -9.401 -49.555 1.00 57.06 188 LYS A O 1
ATOM 1431 N N . HIS A 1 189 ? 33.772 -7.398 -50.026 1.00 50.94 189 HIS A N 1
ATOM 1432 C CA . HIS A 1 189 ? 33.483 -7.672 -51.441 1.00 50.94 189 HIS A CA 1
ATOM 1433 C C . HIS A 1 189 ? 33.879 -6.511 -52.370 1.00 50.94 189 HIS A C 1
ATOM 1435 O O . HIS A 1 189 ? 33.080 -6.077 -53.197 1.00 50.94 189 HIS A O 1
ATOM 1441 N N . ALA A 1 190 ? 35.102 -6.002 -52.226 1.00 43.00 190 ALA A N 1
ATOM 1442 C CA . ALA A 1 190 ? 35.744 -5.145 -53.222 1.00 43.00 190 ALA A CA 1
ATOM 1443 C C . ALA A 1 190 ? 37.191 -5.596 -53.420 1.00 43.00 190 ALA A C 1
ATOM 1445 O O . ALA A 1 190 ? 37.845 -5.868 -52.386 1.00 43.00 190 ALA A O 1
#